Protein AF-A0A2U2MYZ8-F1 (afdb_monomer_lite)

Foldseek 3Di:
DDDDDDDDDDDDDDDDDDDDDDDDDDDDDPDPPPPPPLLQEAEDQDDDDPQWDWQDKDKFKDFFDPVDPVRLQVRLVVRVVVRSVVLSVSPFNYKHKAADDGSSPRWDADPRMIMTMIIGIHRHPPVPDDDDPDDDDDDDDDDDDDDDPPPVLVVVLVVQLVVLVVCVVVVVDDPVRSVVSNVVSVVVSD

pLDDT: mean 74.45, std 21.48, range [36.47, 98.06]

Organism: NCBI:txid2182432

Structure (mmCIF, N/CA/C/O backbone):
data_AF-A0A2U2MYZ8-F1
#
_entry.id   AF-A0A2U2MYZ8-F1
#
loop_
_atom_site.group_PDB
_atom_site.id
_atom_site.type_symbol
_atom_site.label_atom_id
_atom_site.label_alt_id
_atom_site.label_comp_id
_atom_site.label_asym_id
_atom_site.label_entity_id
_atom_site.label_seq_id
_atom_site.pdbx_PDB_ins_code
_atom_site.Cartn_x
_atom_site.Cartn_y
_atom_site.Cartn_z
_atom_site.occupancy
_atom_site.B_iso_or_equiv
_atom_site.auth_seq_id
_atom_site.auth_comp_id
_atom_site.auth_asym_id
_atom_site.auth_atom_id
_atom_site.pdbx_PDB_model_num
ATOM 1 N N . MET A 1 1 ? -15.939 -21.565 53.373 1.00 46.50 1 MET A N 1
ATOM 2 C CA . MET A 1 1 ? -14.703 -22.366 53.492 1.00 46.50 1 MET A CA 1
ATOM 3 C C . MET A 1 1 ? -13.571 -21.539 52.914 1.00 46.50 1 MET A C 1
ATOM 5 O O . MET A 1 1 ? -13.586 -21.258 51.726 1.00 46.50 1 MET A O 1
ATOM 9 N N . SER A 1 2 ? -12.686 -21.051 53.781 1.00 48.31 2 SER A N 1
ATOM 10 C CA . SER A 1 2 ? -11.546 -20.199 53.430 1.00 48.31 2 SER A CA 1
ATOM 11 C C . SER A 1 2 ? -10.288 -21.046 53.328 1.00 48.31 2 SER A C 1
ATOM 13 O O . SER A 1 2 ? -10.024 -21.819 54.245 1.00 48.31 2 SER A O 1
ATOM 15 N N . VAL A 1 3 ? -9.471 -20.825 52.298 1.00 51.72 3 VAL A N 1
ATOM 16 C CA . VAL A 1 3 ? -8.043 -21.162 52.343 1.00 51.72 3 VAL A CA 1
ATOM 17 C C . VAL A 1 3 ? -7.265 -19.964 51.804 1.00 51.72 3 VAL A C 1
ATOM 19 O O . VAL A 1 3 ? -7.347 -19.615 50.632 1.00 51.72 3 VAL A O 1
ATOM 22 N N . ARG A 1 4 ? -6.564 -19.295 52.720 1.00 55.25 4 ARG A N 1
ATOM 23 C CA . ARG A 1 4 ? -5.488 -18.336 52.458 1.00 55.25 4 ARG A CA 1
ATOM 24 C C . ARG A 1 4 ? -4.185 -19.129 52.366 1.00 55.25 4 ARG A C 1
ATOM 26 O O . ARG A 1 4 ? -3.976 -19.994 53.211 1.00 55.25 4 ARG A O 1
ATOM 33 N N . SER A 1 5 ? -3.284 -18.766 51.456 1.00 58.44 5 SER A N 1
ATOM 34 C CA . SER A 1 5 ? -1.859 -19.068 51.621 1.00 58.44 5 SER A CA 1
ATOM 35 C C . SER A 1 5 ? -1.009 -17.871 51.194 1.00 58.44 5 SER A C 1
ATOM 37 O O . SER A 1 5 ? -1.090 -17.406 50.061 1.00 58.44 5 SER A O 1
ATOM 39 N N . LEU A 1 6 ? -0.250 -17.361 52.165 1.00 58.34 6 LEU A N 1
ATOM 40 C CA . LEU A 1 6 ? 0.907 -16.463 52.045 1.00 58.34 6 LEU A CA 1
ATOM 41 C C . LEU A 1 6 ? 2.145 -17.333 51.662 1.00 58.34 6 LEU A C 1
ATOM 43 O O . LEU A 1 6 ? 1.992 -18.550 51.617 1.00 58.34 6 LEU A O 1
ATOM 47 N N . PHE A 1 7 ? 3.391 -16.915 51.401 1.00 47.34 7 PHE A N 1
ATOM 48 C CA . PHE A 1 7 ? 4.235 -15.741 51.686 1.00 47.34 7 PHE A CA 1
ATOM 49 C C . PHE A 1 7 ? 5.554 -15.917 50.869 1.00 47.34 7 PHE A C 1
ATOM 51 O O . PHE A 1 7 ? 5.916 -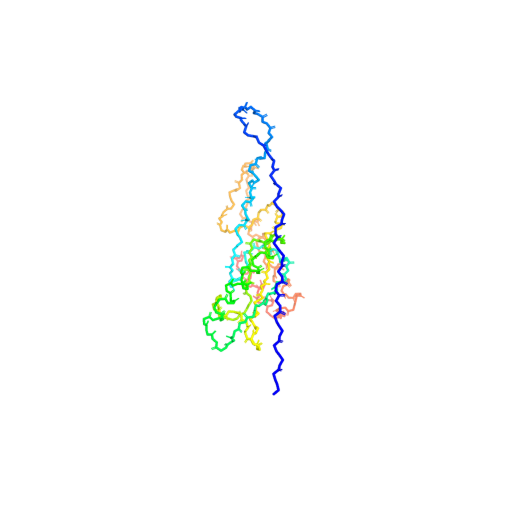17.060 50.616 1.00 47.34 7 PHE A O 1
ATOM 58 N N . ALA A 1 8 ? 6.277 -14.811 50.596 1.00 47.47 8 ALA A N 1
ATOM 59 C CA . ALA A 1 8 ? 7.755 -14.640 50.478 1.00 47.47 8 ALA A CA 1
ATOM 60 C C . ALA A 1 8 ? 8.569 -15.511 49.477 1.00 47.47 8 ALA A C 1
ATOM 62 O O . ALA A 1 8 ? 8.383 -16.710 49.386 1.00 47.47 8 ALA A O 1
ATOM 63 N N . GLY A 1 9 ? 9.555 -15.035 48.709 1.00 47.69 9 GLY A N 1
ATOM 64 C CA . GLY A 1 9 ? 10.411 -13.849 48.779 1.00 47.69 9 GLY A CA 1
ATOM 65 C C . GLY A 1 9 ? 11.882 -14.293 48.679 1.00 47.69 9 GLY A C 1
ATOM 66 O O . GLY A 1 9 ? 12.327 -15.047 49.535 1.00 47.69 9 GLY A O 1
ATOM 67 N N . THR A 1 10 ? 12.645 -13.814 47.689 1.00 53.94 10 THR A N 1
ATOM 68 C CA . THR A 1 10 ? 14.122 -13.839 47.722 1.00 53.94 10 THR A CA 1
ATOM 69 C C . THR A 1 10 ? 14.695 -12.687 46.906 1.00 53.94 10 THR A C 1
ATOM 71 O O . THR A 1 10 ? 14.447 -12.544 45.712 1.00 53.94 10 THR A O 1
ATOM 74 N N . ALA A 1 11 ? 15.451 -11.849 47.607 1.00 50.56 11 ALA A N 1
ATOM 75 C CA . ALA A 1 11 ? 16.180 -10.704 47.105 1.00 50.56 11 ALA A CA 1
ATOM 76 C C . ALA A 1 11 ? 17.664 -11.048 46.886 1.00 50.56 11 ALA A C 1
ATOM 78 O O . ALA A 1 11 ? 18.213 -11.897 47.582 1.00 50.56 11 ALA A O 1
ATOM 79 N N . ALA A 1 12 ? 18.277 -10.260 45.998 1.00 50.28 12 ALA A N 1
ATOM 80 C CA . ALA A 1 12 ? 19.681 -9.846 45.945 1.00 50.28 12 ALA A CA 1
ATOM 81 C C . ALA A 1 12 ? 20.784 -10.872 45.613 1.00 50.28 12 ALA A C 1
ATOM 83 O O . ALA A 1 12 ? 21.089 -11.793 46.363 1.00 50.28 12 ALA A O 1
ATOM 84 N N . THR A 1 13 ? 21.553 -10.546 44.571 1.00 59.78 13 THR A N 1
ATOM 85 C CA . THR A 1 13 ? 23.019 -10.637 44.635 1.00 59.78 13 THR A CA 1
ATOM 86 C C . THR A 1 13 ? 23.637 -9.462 43.877 1.00 59.78 13 THR A C 1
ATOM 88 O O . THR A 1 13 ? 23.542 -9.347 42.660 1.00 59.78 13 THR A O 1
ATOM 91 N N . LEU A 1 14 ? 24.215 -8.552 44.661 1.00 53.50 14 LEU A N 1
ATOM 92 C CA . LEU A 1 14 ? 25.124 -7.486 44.256 1.00 53.50 14 LEU A CA 1
ATOM 93 C C . LEU A 1 14 ? 26.459 -8.106 43.825 1.00 53.50 14 LEU A C 1
ATOM 95 O O . LEU A 1 14 ? 27.035 -8.878 44.589 1.00 53.50 14 LEU A O 1
ATOM 99 N N . LEU A 1 15 ? 26.995 -7.697 42.676 1.00 57.91 15 LEU A N 1
ATOM 100 C CA . LEU A 1 15 ? 28.427 -7.799 42.399 1.00 57.91 15 LEU A CA 1
ATOM 101 C C . LEU A 1 15 ? 28.989 -6.392 42.194 1.00 57.91 15 LEU A C 1
ATOM 103 O O . LEU A 1 15 ? 28.779 -5.754 41.167 1.00 57.91 15 LEU A O 1
ATOM 107 N N . LEU A 1 16 ? 29.667 -5.920 43.242 1.00 52.62 16 LEU A N 1
ATOM 108 C CA . LEU A 1 16 ? 30.574 -4.779 43.236 1.00 52.62 16 LEU A CA 1
ATOM 109 C C . LEU A 1 16 ? 31.960 -5.221 42.745 1.00 52.62 16 LEU A C 1
ATOM 111 O O . LEU A 1 16 ? 32.516 -6.194 43.250 1.00 52.62 16 LEU A O 1
ATOM 115 N N . GLY A 1 17 ? 32.553 -4.403 41.882 1.00 48.22 17 GLY A N 1
ATOM 116 C CA . GLY A 1 17 ? 33.992 -4.315 41.623 1.00 48.22 17 GLY A CA 1
ATOM 117 C C . GLY A 1 17 ? 34.212 -3.501 40.346 1.00 48.22 17 GLY A C 1
ATOM 118 O O . GLY A 1 17 ? 33.620 -3.823 39.330 1.00 48.22 17 GLY A O 1
ATOM 119 N N . GLY A 1 18 ? 34.980 -2.417 40.286 1.00 40.94 18 GLY A N 1
ATOM 120 C CA . GLY A 1 18 ? 35.815 -1.712 41.251 1.00 40.94 18 GLY A CA 1
ATOM 121 C C . GLY A 1 18 ? 36.660 -0.671 40.488 1.00 40.94 18 GLY A C 1
ATOM 122 O O . GLY A 1 18 ? 36.979 -0.882 39.326 1.00 40.94 18 GLY A O 1
ATOM 123 N N . CYS A 1 19 ? 37.017 0.415 41.179 1.00 52.72 19 CYS A N 1
ATOM 124 C CA . CYS A 1 19 ? 38.084 1.397 40.909 1.00 52.72 19 CYS A CA 1
ATOM 125 C C . CYS A 1 19 ? 38.039 2.349 39.688 1.00 52.72 19 CYS A C 1
ATOM 127 O O . CYS A 1 19 ? 38.280 1.999 38.540 1.00 52.72 19 CYS A O 1
ATOM 129 N N . SER A 1 20 ? 37.883 3.624 40.052 1.00 52.88 20 SER A N 1
ATOM 130 C CA . SER A 1 20 ? 38.262 4.872 39.385 1.00 52.88 20 SER A CA 1
ATOM 131 C C . SER A 1 20 ? 39.721 4.929 38.898 1.00 52.88 20 SER A C 1
ATOM 133 O O . SER A 1 20 ? 40.602 4.488 39.629 1.00 52.88 20 SER A O 1
ATOM 135 N N . LEU A 1 21 ? 39.993 5.617 37.776 1.00 48.34 21 LEU A N 1
ATOM 136 C CA . LEU A 1 21 ? 40.799 6.860 37.687 1.00 48.34 21 LEU A CA 1
ATOM 137 C C . LEU A 1 21 ? 41.176 7.221 36.234 1.00 48.34 21 LEU A C 1
ATOM 139 O O . LEU A 1 21 ? 41.429 6.366 35.396 1.00 48.34 21 LEU A O 1
ATOM 143 N N . LEU A 1 22 ? 41.194 8.535 35.999 1.00 53.31 22 LEU A N 1
ATOM 144 C CA . LEU A 1 22 ? 41.548 9.304 34.803 1.00 53.31 22 LEU A CA 1
ATOM 145 C C . LEU A 1 22 ? 42.706 8.751 33.947 1.00 53.31 22 LEU A C 1
ATOM 147 O O . LEU A 1 22 ? 43.784 8.470 34.462 1.00 53.31 22 LEU A O 1
ATOM 151 N N . GLY A 1 23 ? 42.544 8.816 32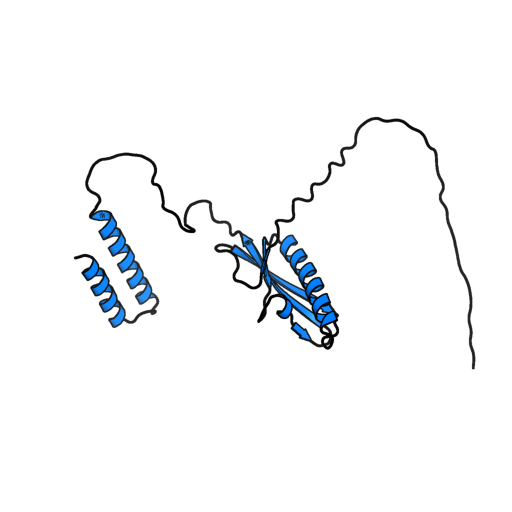.622 1.00 36.47 23 GLY A N 1
ATOM 152 C CA . GLY A 1 23 ? 43.654 8.747 31.670 1.00 36.47 23 GLY A CA 1
ATOM 153 C C . GLY A 1 23 ? 43.158 8.686 30.230 1.00 36.47 23 GLY A C 1
ATOM 154 O O . GLY A 1 23 ? 42.647 7.660 29.803 1.00 36.47 23 GLY A O 1
ATOM 155 N N . GLY A 1 24 ? 43.261 9.798 29.500 1.00 45.03 24 GLY A N 1
ATOM 156 C CA . GLY A 1 24 ? 42.921 9.851 28.082 1.00 45.03 24 GLY A CA 1
ATOM 157 C C . GLY A 1 24 ? 43.881 9.038 27.214 1.00 45.03 24 GLY A C 1
ATOM 158 O O . GLY A 1 24 ? 45.036 8.831 27.577 1.00 45.03 24 GLY A O 1
ATOM 159 N N . GLY A 1 25 ? 43.402 8.651 26.033 1.00 41.47 25 GLY A N 1
ATOM 160 C CA . GLY A 1 25 ? 44.260 8.154 24.963 1.00 41.47 25 GLY A CA 1
ATOM 161 C C . GLY A 1 25 ? 43.653 7.012 24.163 1.00 41.47 25 GLY A C 1
ATOM 162 O O . GLY A 1 25 ? 43.870 5.857 24.487 1.00 41.47 25 GLY A O 1
ATOM 163 N N . SER A 1 26 ? 42.983 7.402 23.079 1.00 46.44 26 SER A N 1
ATOM 164 C CA . SER A 1 26 ? 43.067 6.782 21.753 1.00 46.44 26 SER A CA 1
ATOM 165 C C . SER A 1 26 ? 42.670 5.315 21.579 1.00 46.44 26 SER A C 1
ATOM 167 O O . SER A 1 26 ? 43.470 4.411 21.785 1.00 46.44 26 SER A O 1
ATOM 169 N N . GLY A 1 27 ? 41.515 5.148 20.932 1.00 49.00 27 GLY A N 1
ATOM 170 C CA . GLY A 1 27 ? 41.403 4.212 19.819 1.00 49.00 27 GLY A CA 1
ATOM 171 C C . GLY A 1 27 ? 40.593 2.964 20.108 1.00 49.00 27 GLY A C 1
ATOM 172 O O . GLY A 1 27 ? 41.172 1.926 20.360 1.00 49.00 27 GLY A O 1
ATOM 173 N N . ASP A 1 28 ? 39.278 3.065 19.937 1.00 44.81 28 ASP A N 1
ATOM 174 C CA . ASP A 1 28 ? 38.555 2.118 19.093 1.00 44.81 28 ASP A CA 1
ATOM 175 C C . ASP A 1 28 ? 37.405 2.880 18.434 1.00 44.81 28 ASP A C 1
ATOM 177 O O . ASP A 1 28 ? 36.565 3.509 19.080 1.00 44.81 28 ASP A O 1
ATOM 181 N N . ALA A 1 29 ? 37.490 2.944 17.111 1.00 48.75 29 ALA A N 1
ATOM 182 C CA . ALA A 1 29 ? 36.591 3.665 16.241 1.00 48.75 29 ALA A CA 1
ATOM 183 C C . ALA A 1 29 ? 35.268 2.902 16.123 1.00 48.75 29 ALA A C 1
ATOM 185 O O . ALA A 1 29 ? 35.055 2.183 15.152 1.00 48.75 29 ALA A O 1
ATOM 186 N N . ASP A 1 30 ? 34.359 3.093 17.076 1.00 43.50 30 ASP A N 1
ATOM 187 C CA . ASP A 1 30 ? 32.934 2.881 16.814 1.00 43.50 30 ASP A CA 1
ATOM 188 C C . ASP A 1 30 ? 32.444 4.139 16.090 1.00 43.50 30 ASP A C 1
ATOM 190 O O . ASP A 1 30 ? 31.944 5.103 16.676 1.00 43.50 30 ASP A O 1
ATOM 194 N N . GLY A 1 31 ? 32.770 4.200 14.795 1.00 39.72 31 GLY A N 1
ATOM 195 C CA . GLY A 1 31 ? 32.233 5.228 13.920 1.00 39.72 31 GLY A CA 1
ATOM 196 C C . GLY A 1 31 ? 30.711 5.214 14.049 1.00 39.72 31 GLY A C 1
ATOM 197 O O . GLY A 1 31 ? 30.139 4.128 14.171 1.00 39.72 31 GLY A O 1
ATOM 198 N N . PRO A 1 32 ? 30.038 6.379 14.037 1.00 48.12 32 PRO A N 1
ATOM 199 C CA . PRO A 1 32 ? 28.594 6.389 13.917 1.00 48.12 32 PRO A CA 1
ATOM 200 C C . PRO A 1 32 ? 28.280 5.553 12.685 1.00 48.12 32 PRO A C 1
ATOM 202 O O . PRO A 1 32 ? 28.681 5.909 11.575 1.00 48.12 32 PRO A O 1
ATOM 205 N N . VAL A 1 33 ? 27.639 4.402 12.883 1.00 50.78 33 VAL A N 1
ATOM 206 C CA . VAL A 1 33 ? 26.973 3.713 11.789 1.00 50.78 33 VAL A CA 1
ATOM 207 C C . VAL A 1 33 ? 25.931 4.731 11.364 1.00 50.78 33 VAL A C 1
ATOM 209 O O . VAL A 1 33 ? 24.897 4.877 12.017 1.00 50.78 33 VAL A O 1
ATOM 212 N N . GLU A 1 34 ? 26.278 5.558 10.375 1.00 39.75 34 GLU A N 1
ATOM 213 C CA . GLU A 1 34 ? 25.325 6.371 9.653 1.00 39.75 34 GLU A CA 1
ATOM 214 C C . GLU A 1 34 ? 24.280 5.364 9.215 1.00 39.75 34 GLU A C 1
ATOM 216 O O . GLU A 1 34 ? 24.522 4.541 8.329 1.00 39.75 34 GLU A O 1
ATOM 221 N N . ALA A 1 35 ? 23.156 5.355 9.933 1.00 45.97 35 ALA A N 1
ATOM 222 C CA . ALA A 1 35 ? 21.952 4.720 9.469 1.00 45.97 35 ALA A CA 1
ATOM 223 C C . ALA A 1 35 ? 21.764 5.311 8.082 1.00 45.97 35 ALA A C 1
ATOM 225 O O . ALA A 1 35 ? 21.457 6.498 7.956 1.00 45.97 35 ALA A O 1
ATOM 226 N N . THR A 1 36 ? 22.087 4.515 7.060 1.00 41.38 36 THR A N 1
ATOM 227 C CA . THR A 1 36 ? 21.905 4.898 5.670 1.00 41.38 36 THR A CA 1
ATOM 228 C C . THR A 1 36 ? 20.496 5.452 5.627 1.00 41.38 36 THR A C 1
ATOM 230 O O . THR A 1 36 ? 19.603 4.743 6.110 1.00 41.38 36 THR A O 1
ATOM 233 N N . PRO A 1 37 ? 20.291 6.720 5.226 1.00 43.41 37 PRO A N 1
ATOM 234 C CA . PRO A 1 37 ? 18.978 7.329 5.314 1.00 43.41 37 PRO A CA 1
ATOM 235 C C . PRO A 1 37 ? 18.031 6.358 4.632 1.00 43.41 37 PRO A C 1
ATOM 237 O O . PRO A 1 37 ? 18.224 6.061 3.451 1.00 43.41 37 PRO A O 1
ATOM 240 N N . LEU A 1 38 ? 17.115 5.768 5.419 1.00 53.16 38 LEU A N 1
ATOM 241 C CA . LEU A 1 38 ? 16.074 4.883 4.916 1.00 53.16 38 LEU A CA 1
ATOM 242 C C . LEU A 1 38 ? 15.519 5.629 3.723 1.00 53.16 38 LEU A C 1
ATOM 244 O O . LEU A 1 38 ? 14.974 6.717 3.917 1.00 53.16 38 LEU A O 1
ATOM 248 N N . THR A 1 39 ? 15.773 5.112 2.516 1.00 58.50 39 THR A N 1
ATOM 249 C CA . THR A 1 39 ? 15.304 5.735 1.284 1.00 58.50 39 THR A CA 1
ATOM 250 C C . THR A 1 39 ? 13.857 6.087 1.540 1.00 58.50 39 THR A C 1
ATOM 252 O O . THR A 1 39 ? 13.097 5.203 1.942 1.00 58.50 39 THR A O 1
ATOM 255 N N . GLU A 1 40 ? 13.540 7.384 1.507 1.00 81.00 40 GLU A N 1
ATOM 256 C CA . GLU A 1 40 ? 12.314 7.885 2.112 1.00 81.00 40 GLU A CA 1
ATOM 257 C C . GLU A 1 40 ? 11.133 7.187 1.438 1.00 81.00 40 GLU A C 1
ATOM 259 O O . GLU A 1 40 ? 10.791 7.486 0.299 1.00 81.00 40 GLU A O 1
ATOM 264 N N . LEU A 1 41 ? 10.579 6.170 2.111 1.00 91.69 41 LEU A N 1
ATOM 265 C CA . LEU A 1 41 ? 9.491 5.384 1.551 1.00 91.69 41 LEU A CA 1
ATOM 266 C C . LEU A 1 41 ? 8.274 6.295 1.441 1.00 91.69 41 LEU A C 1
ATOM 268 O O . LEU A 1 41 ? 7.672 6.651 2.459 1.00 91.69 41 LEU A O 1
ATOM 272 N N . GLU A 1 42 ? 7.896 6.621 0.213 1.00 94.50 42 GLU A N 1
ATOM 273 C CA . GLU A 1 42 ? 6.670 7.345 -0.064 1.00 94.50 42 GLU A CA 1
ATOM 274 C C . GLU A 1 42 ? 5.476 6.401 0.121 1.00 94.50 42 GLU A C 1
ATOM 276 O O . GLU A 1 42 ? 5.453 5.280 -0.394 1.00 94.50 42 GLU A O 1
ATOM 281 N N . VAL A 1 43 ? 4.464 6.846 0.864 1.00 95.50 43 VAL A N 1
ATOM 282 C CA . VAL A 1 43 ? 3.235 6.083 1.099 1.00 95.50 43 VAL A CA 1
ATOM 283 C C . VAL A 1 43 ? 2.084 6.786 0.405 1.00 95.50 43 VAL A C 1
ATOM 285 O O . VAL A 1 43 ? 1.807 7.954 0.669 1.00 95.50 43 VAL A O 1
ATOM 288 N N . GLY A 1 44 ? 1.369 6.056 -0.444 1.00 93.75 44 GLY A N 1
ATOM 289 C CA . GLY A 1 44 ? 0.292 6.627 -1.230 1.00 93.75 44 GLY A CA 1
ATOM 290 C C . GLY A 1 44 ? -0.884 5.691 -1.454 1.00 93.75 44 GLY A C 1
ATOM 291 O O . GLY A 1 44 ? -0.836 4.474 -1.287 1.00 93.75 44 GLY A O 1
ATOM 292 N N . ALA A 1 45 ? -1.981 6.306 -1.874 1.00 93.75 45 ALA A N 1
ATOM 293 C CA . ALA A 1 45 ? -3.191 5.637 -2.332 1.00 93.75 45 ALA A CA 1
ATOM 294 C C . ALA A 1 45 ? -3.248 5.522 -3.876 1.00 93.75 45 ALA A C 1
ATOM 296 O O . ALA A 1 45 ? -4.089 4.794 -4.423 1.00 93.75 45 ALA A O 1
ATOM 297 N N . GLY A 1 46 ? -2.381 6.267 -4.568 1.00 91.81 46 GLY A N 1
ATOM 298 C CA . GLY A 1 46 ? -2.361 6.438 -6.018 1.00 91.81 46 GLY A CA 1
ATOM 299 C C . GLY A 1 46 ? -1.627 5.334 -6.776 1.00 91.81 46 GLY A C 1
ATOM 300 O O . GLY A 1 46 ? -1.230 4.314 -6.215 1.00 91.81 46 GLY A O 1
ATOM 301 N N . ALA A 1 47 ? -1.495 5.529 -8.088 1.00 91.50 47 ALA A N 1
ATOM 302 C CA . ALA A 1 47 ? -0.614 4.707 -8.908 1.00 91.50 47 ALA A CA 1
ATOM 303 C C . ALA A 1 47 ? 0.855 4.962 -8.515 1.00 91.50 47 ALA A C 1
ATOM 305 O O . ALA A 1 47 ? 1.182 6.095 -8.157 1.00 91.50 47 ALA A O 1
ATOM 306 N N . PRO A 1 48 ? 1.727 3.939 -8.580 1.00 92.31 48 PRO A N 1
ATOM 307 C CA . PRO A 1 48 ? 3.152 4.127 -8.334 1.00 92.31 48 PRO A CA 1
ATOM 308 C C . PRO A 1 48 ? 3.788 5.027 -9.409 1.00 92.31 48 PRO A C 1
ATOM 310 O O . PRO A 1 48 ? 3.197 5.218 -10.483 1.00 92.31 48 PRO A O 1
ATOM 313 N N . PRO A 1 49 ? 5.005 5.540 -9.160 1.00 91.25 49 PRO A N 1
ATOM 314 C CA . PRO A 1 49 ? 5.791 6.222 -10.179 1.00 91.25 49 PRO A CA 1
ATOM 315 C C . PRO A 1 49 ? 5.929 5.394 -11.468 1.00 91.25 49 PRO A C 1
ATOM 317 O O . PRO A 1 49 ? 5.907 4.158 -11.471 1.00 91.25 49 PRO A O 1
ATOM 320 N N . ARG A 1 50 ? 6.056 6.081 -12.609 1.00 89.75 50 ARG A N 1
ATOM 321 C CA . ARG A 1 50 ? 6.230 5.408 -13.904 1.00 89.75 50 ARG A CA 1
ATOM 322 C C . ARG A 1 50 ? 7.545 4.631 -13.920 1.00 89.75 50 ARG A C 1
ATOM 324 O O . ARG A 1 50 ? 8.577 5.156 -13.521 1.00 89.75 50 ARG A O 1
ATOM 331 N N . GLY A 1 51 ? 7.506 3.408 -14.445 1.00 88.94 51 GLY A N 1
ATOM 332 C CA . GLY A 1 51 ? 8.688 2.546 -14.526 1.00 88.94 51 GLY A CA 1
ATOM 333 C C . GLY A 1 51 ? 9.073 1.882 -13.203 1.00 88.94 5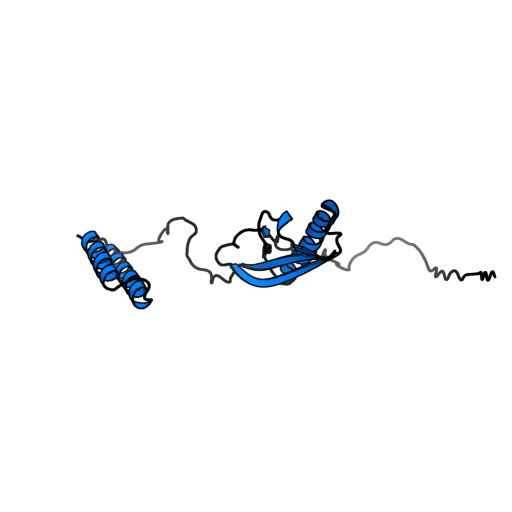1 GLY A C 1
ATOM 334 O O . GLY A 1 51 ? 10.152 1.308 -13.120 1.00 88.94 51 GLY A O 1
ATOM 335 N N . SER A 1 52 ? 8.225 1.943 -12.175 1.00 92.88 52 SER A N 1
ATOM 336 C CA . SER A 1 52 ? 8.433 1.178 -10.949 1.00 92.88 52 SER A CA 1
ATOM 337 C C . SER A 1 52 ? 8.178 -0.319 -11.146 1.00 92.88 52 SER A C 1
ATOM 339 O O . SER A 1 52 ? 7.238 -0.722 -11.831 1.00 92.88 52 SER A O 1
ATOM 341 N N . GLU A 1 53 ? 8.986 -1.142 -10.484 1.00 94.62 53 GLU A N 1
ATOM 342 C CA . GLU A 1 53 ? 8.826 -2.593 -10.416 1.00 94.62 53 GLU A CA 1
ATOM 343 C C . GLU A 1 53 ? 8.126 -2.969 -9.107 1.00 94.62 53 GLU A C 1
ATOM 345 O O . GLU A 1 53 ? 8.499 -2.488 -8.034 1.00 94.62 53 GLU A O 1
ATOM 350 N N . GLN A 1 54 ? 7.103 -3.823 -9.182 1.00 96.12 54 GLN A N 1
ATOM 351 C CA . GLN A 1 54 ? 6.411 -4.319 -7.995 1.00 96.12 54 GLN A CA 1
ATOM 352 C C . GLN A 1 54 ? 7.258 -5.394 -7.305 1.00 96.12 54 GLN A C 1
ATOM 354 O O . GLN A 1 54 ? 7.554 -6.424 -7.902 1.00 96.12 54 GLN A O 1
ATOM 359 N N . LEU A 1 55 ? 7.571 -5.182 -6.028 1.00 95.75 55 LEU A N 1
ATOM 360 C CA . LEU A 1 55 ? 8.320 -6.133 -5.204 1.00 95.75 55 LEU A CA 1
ATOM 361 C C . LEU A 1 55 ? 7.422 -7.238 -4.650 1.00 95.75 55 LEU A C 1
ATOM 363 O O . LEU A 1 55 ? 7.752 -8.419 -4.697 1.00 95.75 55 LEU A O 1
ATOM 367 N N . GLY A 1 56 ? 6.260 -6.852 -4.125 1.00 95.06 56 GLY A N 1
ATOM 368 C CA . GLY A 1 56 ? 5.410 -7.787 -3.406 1.00 95.06 56 GLY A CA 1
ATOM 369 C C . GLY A 1 56 ? 4.179 -7.148 -2.787 1.00 95.06 56 GLY A C 1
ATOM 370 O O . GLY A 1 56 ? 3.959 -5.934 -2.857 1.00 95.06 56 GLY A O 1
ATOM 371 N N . ARG A 1 57 ? 3.351 -8.007 -2.188 1.00 97.94 57 ARG A N 1
ATOM 372 C CA . ARG A 1 57 ? 2.168 -7.620 -1.419 1.00 97.94 57 ARG A CA 1
ATOM 373 C C . ARG A 1 57 ? 2.437 -7.813 0.067 1.00 97.94 57 ARG A C 1
ATOM 375 O O . ARG A 1 57 ? 2.773 -8.909 0.500 1.00 97.94 57 ARG A O 1
ATOM 382 N N . TYR A 1 58 ? 2.155 -6.777 0.844 1.00 97.56 58 TYR A N 1
ATOM 383 C CA . TYR A 1 58 ? 2.320 -6.750 2.291 1.00 97.56 58 TYR A CA 1
ATOM 384 C C . TYR A 1 58 ? 0.954 -6.680 2.949 1.00 97.56 58 TYR A C 1
ATOM 386 O O . TYR A 1 58 ? 0.100 -5.906 2.524 1.00 97.56 58 TYR A O 1
ATOM 394 N N . THR A 1 59 ? 0.733 -7.486 3.983 1.00 97.50 59 THR A N 1
ATOM 395 C CA . THR A 1 59 ? -0.465 -7.397 4.824 1.00 97.50 59 THR A CA 1
ATOM 396 C C . THR A 1 59 ? -0.049 -7.379 6.283 1.00 97.50 59 THR A C 1
ATOM 398 O O . THR A 1 59 ? 0.817 -8.155 6.701 1.00 97.50 59 THR A O 1
ATOM 401 N N . ARG A 1 60 ? -0.643 -6.472 7.056 1.00 97.62 60 ARG A N 1
ATOM 402 C CA . ARG A 1 60 ? -0.429 -6.351 8.496 1.00 97.62 60 ARG A CA 1
ATOM 403 C C . ARG A 1 60 ? -1.767 -6.304 9.209 1.00 97.62 60 ARG A C 1
ATOM 405 O O . ARG A 1 60 ? -2.726 -5.721 8.706 1.00 97.62 60 ARG A O 1
ATOM 412 N N . THR A 1 61 ? -1.802 -6.949 10.365 1.00 97.25 61 THR A N 1
ATOM 413 C CA . THR A 1 61 ? -2.969 -7.015 11.235 1.00 97.25 61 THR A CA 1
ATOM 414 C C . THR A 1 61 ? -2.624 -6.465 12.610 1.00 97.25 61 THR A C 1
ATOM 416 O O . THR A 1 61 ? -1.515 -6.679 13.114 1.00 97.25 61 THR A O 1
ATOM 419 N N . VAL A 1 62 ? -3.575 -5.755 13.202 1.00 97.75 62 VAL A N 1
ATOM 420 C CA . VAL A 1 62 ? -3.496 -5.161 14.539 1.00 97.75 62 VAL A CA 1
ATOM 421 C C . VAL A 1 62 ? -4.843 -5.390 15.221 1.00 97.75 62 VAL A C 1
ATOM 423 O O . VAL A 1 62 ? -5.881 -5.314 14.567 1.00 97.75 62 VAL A O 1
ATOM 426 N N . ASN A 1 63 ? -4.839 -5.705 16.514 1.00 97.38 63 ASN A N 1
ATOM 427 C CA . ASN A 1 63 ? -6.081 -5.837 17.277 1.00 97.38 63 ASN A CA 1
ATOM 428 C C . ASN A 1 63 ? -6.675 -4.447 17.515 1.00 97.38 63 ASN A C 1
ATOM 430 O O . ASN A 1 63 ? -5.958 -3.539 17.930 1.00 97.38 63 ASN A O 1
ATOM 434 N N . ALA A 1 64 ? -7.970 -4.282 17.274 1.00 97.12 64 ALA A N 1
ATOM 435 C CA . ALA A 1 64 ? -8.652 -3.004 17.435 1.00 97.12 64 ALA A CA 1
ATOM 436 C C . ALA A 1 64 ? -10.141 -3.238 17.632 1.00 97.12 64 ALA A C 1
ATOM 438 O O . ALA A 1 64 ? -10.726 -3.989 16.859 1.00 97.12 64 ALA A O 1
ATOM 439 N N . ARG A 1 65 ? -10.802 -2.548 18.568 1.00 97.06 65 ARG A N 1
ATOM 440 C CA . ARG A 1 65 ? -12.266 -2.635 18.626 1.00 97.06 65 ARG A CA 1
ATOM 441 C C . ARG A 1 65 ? -12.880 -1.925 17.431 1.00 97.06 65 ARG A C 1
ATOM 443 O O . ARG A 1 65 ? -12.871 -0.695 17.358 1.00 97.06 65 ARG A O 1
ATOM 450 N N . CYS A 1 66 ? -13.467 -2.687 16.510 1.00 94.69 66 CYS A N 1
ATOM 451 C CA . CYS A 1 66 ? -13.970 -2.146 15.242 1.00 94.69 66 CYS A CA 1
ATOM 452 C C . CYS A 1 66 ? -15.171 -1.201 15.411 1.00 94.69 66 CYS A C 1
ATOM 454 O O . CYS A 1 66 ? -15.465 -0.397 14.527 1.00 94.69 66 CYS A O 1
ATOM 456 N N . THR A 1 67 ? -15.837 -1.248 16.563 1.00 95.69 67 THR A N 1
ATOM 457 C CA . THR A 1 67 ? -16.911 -0.319 16.937 1.00 95.69 67 THR A CA 1
ATOM 458 C C . THR A 1 67 ? -16.394 1.056 17.380 1.00 95.69 67 THR A C 1
ATOM 460 O O . THR A 1 67 ? -17.159 2.018 17.395 1.00 95.69 67 THR A O 1
ATOM 463 N N . SER A 1 68 ? -15.104 1.182 17.713 1.00 96.50 68 SER A N 1
ATOM 464 C CA . SER A 1 68 ? -14.473 2.422 18.173 1.00 96.50 68 SER A CA 1
ATOM 465 C C . SER A 1 68 ? -13.671 3.083 17.052 1.00 96.50 68 SER A C 1
ATOM 467 O O . SER A 1 68 ? -12.650 2.564 16.604 1.00 96.50 68 SER A O 1
ATOM 469 N N . GLN A 1 69 ? -14.088 4.278 16.617 1.00 94.25 69 GLN A N 1
ATOM 470 C CA . GLN A 1 69 ? -13.366 5.025 15.578 1.00 94.25 69 GLN A CA 1
ATOM 471 C C . GLN A 1 69 ? -11.934 5.386 16.006 1.00 94.25 69 GLN A C 1
ATOM 473 O O . GLN A 1 69 ? -11.022 5.347 15.186 1.00 94.25 69 GLN A O 1
ATOM 478 N N . ASN A 1 70 ? -11.725 5.711 17.285 1.00 96.31 70 ASN A N 1
ATOM 479 C CA . ASN A 1 70 ? -10.401 6.062 17.800 1.00 96.31 70 ASN A CA 1
ATOM 480 C C . ASN A 1 70 ? -9.445 4.858 17.754 1.00 96.31 70 ASN A C 1
ATOM 482 O O . ASN A 1 70 ? -8.334 4.975 17.249 1.00 96.31 70 ASN A O 1
ATOM 486 N N . GLU A 1 71 ? -9.898 3.680 18.195 1.00 96.69 71 GLU A N 1
ATOM 487 C CA . GLU A 1 71 ? -9.070 2.466 18.140 1.00 96.69 71 GLU A CA 1
ATOM 488 C C . GLU A 1 71 ? -8.782 2.040 16.701 1.00 96.69 71 GLU A C 1
ATOM 490 O O . GLU A 1 71 ? -7.671 1.619 16.399 1.00 96.69 71 GLU A O 1
ATOM 495 N N . ARG A 1 72 ? -9.740 2.221 15.784 1.00 95.38 72 ARG A N 1
ATOM 496 C CA . ARG A 1 72 ? -9.506 1.993 14.353 1.00 95.38 72 ARG A CA 1
ATOM 497 C C . ARG A 1 72 ? -8.430 2.912 13.777 1.00 95.38 72 ARG A C 1
ATOM 499 O O . ARG A 1 72 ? -7.614 2.442 12.992 1.00 95.38 72 ARG A O 1
ATOM 506 N N . ASN A 1 73 ? -8.420 4.190 14.155 1.00 95.19 73 ASN A N 1
ATOM 507 C CA . ASN A 1 73 ? -7.403 5.139 13.693 1.00 95.19 73 ASN A CA 1
ATOM 508 C C . ASN A 1 73 ? -6.012 4.773 14.236 1.00 95.19 73 ASN A C 1
ATOM 510 O O . ASN A 1 73 ? -5.055 4.727 13.471 1.00 95.19 73 ASN A O 1
ATOM 514 N N . GLN A 1 74 ? -5.913 4.426 15.523 1.00 96.38 74 GLN A N 1
ATOM 515 C CA . GLN A 1 74 ? -4.653 3.969 16.126 1.00 96.38 74 GLN A CA 1
ATOM 516 C C . GLN A 1 74 ? -4.144 2.683 15.464 1.00 96.38 74 GLN A C 1
ATOM 518 O O . GLN A 1 74 ? -2.972 2.572 15.114 1.00 96.38 74 GLN A O 1
ATOM 523 N N . ALA A 1 75 ? -5.041 1.727 15.218 1.00 96.75 75 ALA A N 1
ATOM 524 C CA . ALA A 1 75 ? -4.695 0.487 14.540 1.00 96.75 75 ALA A CA 1
ATOM 525 C C . ALA A 1 75 ? -4.295 0.702 13.076 1.00 96.75 75 ALA A C 1
ATOM 527 O O . ALA A 1 75 ? -3.449 -0.033 12.568 1.00 96.75 75 ALA A O 1
ATOM 528 N N . PHE A 1 76 ? -4.862 1.707 12.401 1.00 96.56 76 PHE A N 1
ATOM 529 C CA . PHE A 1 76 ? -4.414 2.128 11.076 1.00 96.56 76 PHE A CA 1
ATOM 530 C C . PHE A 1 76 ? -2.973 2.639 11.107 1.00 96.56 76 PHE A C 1
ATOM 532 O O . PHE A 1 76 ? -2.161 2.155 10.321 1.00 96.56 76 PHE A O 1
ATOM 539 N N . GLU A 1 77 ? -2.647 3.565 12.011 1.00 96.56 77 GLU A N 1
ATOM 540 C CA . GLU A 1 77 ? -1.294 4.119 12.155 1.00 96.56 77 GLU A CA 1
ATOM 541 C C . GLU A 1 77 ? -0.274 3.016 12.467 1.00 96.56 77 GLU A C 1
ATOM 543 O O . GLU A 1 77 ? 0.745 2.892 11.783 1.00 96.56 77 GLU A O 1
ATOM 548 N N . GLU A 1 78 ? -0.594 2.141 13.423 1.00 97.56 78 GLU A N 1
ATOM 549 C CA . GLU A 1 78 ? 0.266 1.022 13.805 1.00 97.56 78 GLU A CA 1
ATOM 550 C C . GLU A 1 78 ? 0.436 0.004 12.664 1.00 97.56 78 GLU A C 1
ATOM 552 O O . GLU A 1 78 ? 1.549 -0.443 12.364 1.00 97.56 78 GLU A O 1
ATOM 557 N N . ALA A 1 79 ? -0.657 -0.374 11.991 1.00 97.56 79 ALA A N 1
ATOM 558 C CA . ALA A 1 79 ? -0.591 -1.283 10.853 1.00 97.56 79 ALA A CA 1
ATOM 559 C C . ALA A 1 79 ? 0.215 -0.669 9.705 1.00 97.56 79 ALA A C 1
ATOM 561 O O . ALA A 1 79 ? 0.984 -1.387 9.063 1.00 97.56 79 ALA A O 1
ATOM 562 N N . LEU A 1 80 ? 0.071 0.637 9.462 1.00 96.69 80 LEU A N 1
ATOM 563 C CA . LEU A 1 80 ? 0.798 1.356 8.426 1.00 96.69 80 LEU A CA 1
ATOM 564 C C . LEU A 1 80 ? 2.297 1.401 8.718 1.00 96.69 80 LEU A C 1
ATOM 566 O O . LEU A 1 80 ? 3.086 1.111 7.822 1.00 96.69 80 LEU A O 1
ATOM 570 N N . GLU A 1 81 ? 2.700 1.690 9.954 1.00 96.88 81 GLU A N 1
ATOM 571 C CA . GLU A 1 81 ? 4.107 1.682 10.359 1.00 96.88 81 GLU A CA 1
ATOM 572 C C . GLU A 1 81 ? 4.739 0.294 10.157 1.00 96.88 81 GLU A C 1
ATOM 574 O O . GLU A 1 81 ? 5.799 0.163 9.536 1.00 96.88 81 GLU A O 1
ATOM 579 N N . ARG A 1 82 ? 4.051 -0.770 10.597 1.00 97.56 82 ARG A N 1
ATOM 580 C CA . ARG A 1 82 ? 4.495 -2.164 10.403 1.00 97.56 82 ARG A CA 1
ATOM 581 C C . ARG A 1 82 ? 4.598 -2.547 8.927 1.00 97.56 82 ARG A C 1
ATOM 583 O O . ARG A 1 82 ? 5.402 -3.409 8.566 1.00 97.56 82 ARG A O 1
ATOM 590 N N . LEU A 1 83 ? 3.747 -1.968 8.085 1.00 96.56 83 LEU A N 1
ATOM 591 C CA . LEU A 1 83 ? 3.702 -2.241 6.653 1.00 96.56 83 LEU A CA 1
ATOM 592 C C . LEU A 1 83 ? 4.794 -1.457 5.911 1.00 96.56 83 LEU A C 1
ATOM 594 O O . LEU A 1 83 ? 5.450 -2.025 5.043 1.00 96.56 83 LEU A O 1
ATOM 598 N N . ARG A 1 84 ? 5.055 -0.208 6.322 1.00 96.38 84 ARG A N 1
ATOM 599 C CA . ARG A 1 84 ? 6.183 0.623 5.875 1.00 96.38 84 ARG A CA 1
ATOM 600 C C . ARG A 1 84 ? 7.516 -0.048 6.174 1.00 96.38 84 ARG A C 1
ATOM 602 O O . ARG A 1 84 ? 8.306 -0.204 5.253 1.00 96.38 84 ARG A O 1
ATOM 609 N N . ARG A 1 85 ? 7.724 -0.504 7.414 1.00 95.94 85 ARG A N 1
ATOM 610 C CA . ARG A 1 85 ? 8.946 -1.216 7.822 1.00 95.94 85 ARG A CA 1
ATOM 611 C C . ARG A 1 85 ? 9.210 -2.435 6.935 1.00 95.94 85 ARG A C 1
ATOM 613 O O . ARG A 1 85 ? 10.281 -2.544 6.354 1.00 95.94 85 ARG A O 1
ATOM 620 N N . ALA A 1 86 ? 8.197 -3.282 6.761 1.00 96.00 86 ALA A N 1
ATOM 621 C CA . ALA A 1 86 ? 8.304 -4.484 5.939 1.00 96.00 86 ALA A CA 1
ATOM 622 C C . ALA A 1 86 ? 8.610 -4.180 4.465 1.00 96.00 86 ALA A C 1
ATOM 624 O O . ALA A 1 86 ? 9.426 -4.850 3.848 1.00 96.00 86 ALA A O 1
ATOM 625 N N . ALA A 1 87 ? 7.966 -3.158 3.897 1.00 96.38 87 ALA A N 1
ATOM 626 C CA . ALA A 1 87 ? 8.229 -2.756 2.522 1.00 96.38 87 ALA A CA 1
ATOM 627 C C . ALA A 1 87 ? 9.644 -2.171 2.363 1.00 96.38 87 ALA A C 1
ATOM 629 O O . ALA A 1 87 ? 10.321 -2.478 1.386 1.00 96.38 87 ALA A O 1
ATOM 630 N N . SER A 1 88 ? 10.112 -1.363 3.322 1.00 95.69 88 SER A N 1
ATOM 631 C CA . SER A 1 88 ? 11.469 -0.802 3.287 1.00 95.69 88 SER A CA 1
ATOM 632 C C . SER A 1 88 ? 12.561 -1.858 3.470 1.00 95.69 88 SER A C 1
ATOM 634 O O . SER A 1 88 ? 13.607 -1.742 2.842 1.00 95.69 88 SER A O 1
ATOM 636 N N . GLU A 1 89 ? 12.316 -2.900 4.274 1.00 95.19 89 GLU A N 1
ATOM 637 C CA . GLU A 1 89 ? 13.235 -4.040 4.438 1.00 95.19 89 GLU A CA 1
ATOM 638 C C . GLU A 1 89 ? 13.469 -4.779 3.109 1.00 95.19 89 GLU A C 1
ATOM 640 O O . GLU A 1 89 ? 14.583 -5.220 2.838 1.00 95.19 89 GLU A O 1
ATOM 645 N N . ASP A 1 90 ? 12.454 -4.824 2.243 1.00 94.69 90 ASP A N 1
ATOM 646 C CA . ASP A 1 90 ? 12.537 -5.420 0.904 1.00 94.69 90 ASP A CA 1
ATOM 647 C C . ASP A 1 90 ? 13.057 -4.444 -0.175 1.00 94.69 90 ASP A C 1
ATOM 649 O O . ASP A 1 90 ? 13.125 -4.788 -1.359 1.00 94.69 90 ASP A O 1
ATOM 653 N N . GLY A 1 91 ? 13.424 -3.215 0.204 1.00 94.25 91 GLY A N 1
ATOM 654 C CA . GLY A 1 91 ? 13.940 -2.191 -0.709 1.00 94.25 91 GLY A CA 1
ATOM 655 C C . GLY A 1 91 ? 12.863 -1.429 -1.487 1.00 94.25 91 GLY A C 1
ATOM 656 O O . GLY A 1 91 ? 13.146 -0.885 -2.557 1.00 94.25 91 GLY A O 1
ATOM 657 N N . ALA A 1 92 ? 11.622 -1.386 -0.991 1.00 96.00 92 ALA A N 1
ATOM 658 C CA . ALA A 1 92 ? 10.591 -0.538 -1.579 1.00 96.00 92 ALA A CA 1
ATOM 659 C C . ALA A 1 92 ? 10.911 0.947 -1.355 1.00 96.00 92 ALA A C 1
ATOM 661 O O . ALA A 1 92 ? 11.308 1.357 -0.267 1.00 96.00 92 ALA A O 1
ATOM 662 N N . THR A 1 93 ? 10.650 1.763 -2.374 1.00 94.75 93 THR A N 1
ATOM 663 C CA . THR A 1 93 ? 10.716 3.232 -2.318 1.00 94.75 93 THR A CA 1
ATOM 664 C C . THR A 1 93 ? 9.334 3.873 -2.424 1.00 94.75 93 THR A C 1
ATOM 666 O O . THR A 1 93 ? 9.163 5.028 -2.053 1.00 94.75 93 THR A O 1
ATOM 669 N N . TYR A 1 94 ? 8.332 3.115 -2.881 1.00 95.81 94 TYR A N 1
ATOM 670 C CA . TYR A 1 94 ? 6.932 3.523 -2.891 1.00 95.81 94 TYR A CA 1
ATOM 671 C C . TYR A 1 94 ? 6.042 2.398 -2.365 1.00 95.81 94 TYR A C 1
ATOM 673 O O . TYR A 1 94 ? 6.167 1.240 -2.770 1.00 95.81 94 TYR A O 1
ATOM 681 N N . LEU A 1 95 ? 5.101 2.739 -1.491 1.00 97.25 95 LEU A N 1
ATOM 682 C CA . LEU A 1 95 ? 4.119 1.824 -0.934 1.00 97.25 95 LEU A CA 1
ATOM 683 C C . LEU A 1 95 ? 2.705 2.283 -1.288 1.00 97.25 95 LEU A C 1
ATOM 685 O O . LEU A 1 95 ? 2.208 3.287 -0.777 1.00 97.25 95 LEU A O 1
ATOM 689 N N . ARG A 1 96 ? 2.016 1.489 -2.112 1.00 96.88 96 ARG A N 1
ATOM 690 C CA . ARG A 1 96 ? 0.606 1.709 -2.444 1.00 96.88 96 ARG A CA 1
ATOM 691 C C . ARG A 1 96 ? -0.296 0.974 -1.466 1.00 96.88 96 ARG A C 1
ATOM 693 O O . ARG A 1 96 ? -0.388 -0.251 -1.531 1.00 96.88 96 ARG A O 1
ATOM 700 N N . VAL A 1 97 ? -1.036 1.693 -0.634 1.00 97.56 97 VAL A N 1
ATOM 701 C CA . VAL A 1 97 ? -2.067 1.096 0.227 1.00 97.56 97 VAL A CA 1
ATOM 702 C C . VAL A 1 97 ? -3.304 0.754 -0.605 1.00 97.56 97 VAL A C 1
ATOM 704 O O . VAL A 1 97 ? -3.853 1.600 -1.319 1.00 97.56 97 VAL A O 1
ATOM 707 N N . LEU A 1 98 ? -3.748 -0.499 -0.526 1.00 95.62 98 LEU A N 1
ATOM 708 C CA . LEU A 1 98 ? -4.922 -1.006 -1.235 1.00 95.62 98 LEU A CA 1
ATOM 709 C C . LEU A 1 98 ? -6.198 -0.740 -0.435 1.00 95.62 98 LEU A C 1
ATOM 711 O O . LEU A 1 98 ? -6.188 -0.825 0.785 1.00 95.62 98 LEU A O 1
ATOM 715 N N . GLY A 1 99 ? -7.292 -0.454 -1.139 1.00 91.69 99 GLY A N 1
ATOM 716 C CA . GLY A 1 99 ? -8.606 -0.182 -0.558 1.00 91.69 99 GLY A CA 1
ATOM 717 C C . GLY A 1 99 ? -9.331 0.936 -1.305 1.00 91.69 99 GLY A C 1
ATOM 718 O O . GLY A 1 99 ? -8.806 1.507 -2.264 1.00 91.69 99 GLY A O 1
ATOM 719 N N . THR A 1 100 ? -10.545 1.245 -0.866 1.00 86.38 100 THR A N 1
ATOM 720 C CA . THR A 1 100 ? -11.369 2.335 -1.403 1.00 86.38 100 THR A CA 1
ATOM 721 C C . THR A 1 100 ? -11.295 3.565 -0.505 1.00 86.38 100 THR A C 1
ATOM 723 O O . THR A 1 100 ? -11.172 3.426 0.706 1.00 86.38 100 THR A O 1
ATOM 726 N N . GLY A 1 101 ? -11.413 4.761 -1.086 1.00 88.81 101 GLY A N 1
ATOM 727 C CA . GLY A 1 101 ? -11.410 6.018 -0.329 1.00 88.81 101 GLY A CA 1
ATOM 728 C C . GLY A 1 101 ? -10.011 6.598 -0.052 1.00 88.81 101 GLY A C 1
ATOM 729 O O . GLY A 1 101 ? -9.027 6.157 -0.671 1.00 88.81 101 GLY A O 1
ATOM 730 N N . PRO A 1 102 ? -9.925 7.623 0.821 1.00 88.44 102 PRO A N 1
ATOM 731 C CA . PRO A 1 102 ? -8.666 8.222 1.270 1.00 88.44 102 PRO A CA 1
ATOM 732 C C . PRO A 1 102 ? -7.833 7.239 2.096 1.00 88.44 102 PRO A C 1
ATOM 734 O O . PRO A 1 102 ? -8.361 6.252 2.612 1.00 88.44 102 PRO A O 1
ATOM 737 N N . LEU A 1 103 ? -6.532 7.517 2.219 1.00 83.50 103 LEU A N 1
ATOM 738 C CA . LEU A 1 103 ? -5.536 6.608 2.791 1.00 83.50 103 LEU A CA 1
ATOM 739 C C . LEU A 1 103 ? -5.953 6.054 4.164 1.00 83.50 103 LEU A C 1
ATOM 741 O O . LEU A 1 103 ? -5.936 4.836 4.340 1.00 83.50 103 LEU A O 1
ATOM 745 N N . GLU A 1 104 ? -6.414 6.919 5.075 1.00 84.19 104 GLU A N 1
ATOM 746 C CA . GLU A 1 104 ? -6.791 6.541 6.451 1.00 84.19 104 GLU A CA 1
ATOM 747 C C . GLU A 1 104 ? -7.994 5.582 6.529 1.00 84.19 104 GLU A C 1
ATOM 749 O O . GLU A 1 104 ? -8.228 4.938 7.548 1.00 84.19 104 GLU A O 1
ATOM 754 N N . THR A 1 105 ? -8.771 5.463 5.449 1.00 88.19 105 THR A N 1
ATOM 755 C CA . THR A 1 105 ? -10.014 4.670 5.417 1.00 88.19 105 THR A CA 1
ATOM 756 C C . THR A 1 105 ? -9.883 3.340 4.681 1.00 88.19 105 THR A C 1
ATOM 758 O O . THR A 1 105 ? -10.836 2.567 4.639 1.00 88.19 105 THR A O 1
ATOM 761 N N . ARG A 1 106 ? -8.712 3.052 4.101 1.00 90.88 106 ARG A N 1
ATOM 762 C CA . ARG A 1 106 ? -8.512 1.890 3.219 1.00 90.88 106 ARG A CA 1
ATOM 763 C C . ARG A 1 106 ? -8.381 0.550 3.938 1.00 90.88 106 ARG A C 1
ATOM 765 O O . ARG A 1 106 ? -8.497 -0.490 3.293 1.00 90.88 106 ARG A O 1
ATOM 772 N N . GLY A 1 107 ? -8.124 0.565 5.243 1.00 92.56 107 GLY A N 1
ATOM 773 C CA . GLY A 1 107 ? -8.053 -0.652 6.045 1.00 92.56 107 GLY A CA 1
ATOM 774 C C . GLY A 1 107 ? -9.424 -1.284 6.287 1.00 92.56 107 GLY A C 1
ATOM 775 O O . GLY A 1 107 ? -10.455 -0.612 6.298 1.00 92.56 107 GLY A O 1
ATOM 776 N N . PHE A 1 108 ? -9.425 -2.594 6.503 1.00 94.75 108 PHE A N 1
ATOM 777 C CA . PHE A 1 108 ? -10.618 -3.379 6.798 1.00 94.75 108 PHE A CA 1
ATOM 778 C C . PHE A 1 108 ? -10.602 -3.780 8.272 1.00 94.75 108 PHE A C 1
ATOM 780 O O . PHE A 1 108 ? -9.613 -4.347 8.722 1.00 94.75 108 PHE A O 1
ATOM 787 N N . CYS A 1 109 ? -11.667 -3.488 9.016 1.00 95.25 109 CYS A N 1
ATOM 788 C CA . CYS A 1 109 ? -11.798 -3.893 10.416 1.00 95.25 109 CYS A CA 1
ATOM 789 C C . CYS A 1 109 ? -12.974 -4.851 10.549 1.00 95.25 109 CYS A C 1
ATOM 791 O O . CYS A 1 109 ? -14.092 -4.476 10.195 1.00 95.25 109 CYS A O 1
ATOM 793 N N . ASP A 1 110 ? -12.709 -6.051 11.050 1.00 96.38 110 ASP A N 1
ATOM 794 C CA . ASP A 1 110 ? -13.700 -7.103 11.257 1.00 96.38 110 ASP A CA 1
ATOM 795 C C . ASP A 1 110 ? -13.279 -7.980 12.436 1.00 96.38 110 ASP A C 1
ATOM 797 O O . ASP A 1 110 ? -12.085 -8.170 12.649 1.00 96.38 110 ASP A O 1
ATOM 801 N N . GLU A 1 111 ? -14.243 -8.468 13.219 1.00 95.88 111 GLU A N 1
ATOM 802 C CA . GLU A 1 111 ? -13.995 -9.336 14.390 1.00 95.88 111 GLU A CA 1
ATOM 803 C C . GLU A 1 111 ? -12.888 -8.824 15.344 1.00 95.88 111 GLU A C 1
ATOM 805 O O . GLU A 1 111 ? -12.044 -9.582 15.814 1.00 95.88 111 GLU A O 1
ATOM 810 N N . ASP A 1 112 ? -12.874 -7.515 15.618 1.00 97.31 112 ASP A N 1
ATOM 811 C CA . ASP A 1 112 ? -11.854 -6.820 16.424 1.00 97.31 112 ASP A CA 1
ATOM 812 C C . ASP A 1 112 ? -10.406 -6.915 15.886 1.00 97.31 112 ASP A C 1
ATOM 814 O O . ASP A 1 112 ? -9.421 -6.701 16.605 1.00 97.31 112 ASP A O 1
ATOM 818 N N . ILE A 1 113 ? -10.264 -7.191 14.588 1.00 97.06 113 ILE A N 1
ATOM 819 C CA . ILE A 1 113 ? -8.996 -7.244 13.865 1.00 97.06 113 ILE A CA 1
ATOM 820 C C . ILE A 1 113 ? -9.011 -6.198 12.750 1.00 97.06 113 ILE A C 1
ATOM 822 O O . ILE A 1 113 ? -9.783 -6.262 11.792 1.00 97.06 113 ILE A O 1
ATOM 826 N N . PHE A 1 114 ? -8.085 -5.248 12.834 1.00 97.31 114 PHE A N 1
ATOM 827 C CA . PHE A 1 114 ? -7.798 -4.308 11.763 1.00 97.31 114 PHE A CA 1
ATOM 828 C C . PHE A 1 114 ? -6.748 -4.891 10.816 1.00 97.31 114 PHE A C 1
ATOM 830 O O . PHE A 1 114 ? -5.666 -5.293 11.243 1.00 97.31 114 PHE A O 1
ATOM 837 N N . ARG A 1 115 ? -7.039 -4.909 9.515 1.00 97.62 115 ARG A N 1
ATOM 838 C CA . ARG A 1 115 ? -6.165 -5.401 8.448 1.00 97.62 115 ARG A CA 1
ATOM 839 C C . ARG A 1 115 ? -5.876 -4.297 7.440 1.00 97.62 115 ARG A C 1
ATOM 841 O O . ARG A 1 115 ? -6.790 -3.720 6.852 1.00 97.62 115 ARG A O 1
ATOM 848 N N . LEU A 1 116 ? -4.592 -4.084 7.170 1.00 97.88 116 LEU A N 1
ATOM 849 C CA . LEU A 1 116 ? -4.105 -3.183 6.131 1.00 97.88 116 LEU A CA 1
ATOM 850 C C . LEU A 1 116 ? -3.273 -3.966 5.116 1.00 97.88 116 LEU A C 1
ATOM 852 O O . LEU A 1 116 ? -2.424 -4.776 5.493 1.00 97.88 116 LEU A O 1
ATOM 856 N N . THR A 1 117 ? -3.503 -3.714 3.829 1.00 97.88 117 THR A N 1
ATOM 857 C CA . THR A 1 117 ? -2.768 -4.352 2.733 1.00 97.88 117 THR A CA 1
ATOM 858 C C . THR A 1 117 ? -2.173 -3.292 1.817 1.00 97.88 117 THR A C 1
ATOM 860 O O . THR A 1 117 ? -2.836 -2.313 1.480 1.00 97.88 117 THR A O 1
ATOM 863 N N . GLY A 1 118 ? -0.940 -3.503 1.366 1.00 97.69 118 GLY A N 1
ATOM 864 C CA . GLY A 1 118 ? -0.280 -2.641 0.393 1.00 97.69 118 GLY A CA 1
ATOM 865 C C . GLY A 1 118 ? 0.583 -3.408 -0.604 1.00 97.69 118 GLY A C 1
ATOM 866 O O . GLY A 1 118 ? 0.850 -4.598 -0.436 1.00 97.69 118 GLY A O 1
ATOM 867 N N . LEU A 1 119 ? 0.996 -2.716 -1.662 1.00 98.06 119 LEU A N 1
ATOM 868 C CA . LEU A 1 119 ? 1.946 -3.189 -2.667 1.00 98.06 119 LEU A CA 1
ATOM 869 C C . LEU A 1 119 ? 3.204 -2.327 -2.591 1.00 98.06 119 LEU A C 1
ATOM 871 O O . LEU A 1 119 ? 3.102 -1.103 -2.687 1.00 98.06 119 LEU A O 1
ATOM 875 N N . GLY A 1 120 ? 4.359 -2.960 -2.407 1.00 97.44 120 GLY A N 1
ATOM 876 C CA . GLY A 1 120 ? 5.652 -2.279 -2.418 1.00 97.44 120 GLY A CA 1
ATOM 877 C C . GLY A 1 120 ? 6.224 -2.229 -3.826 1.00 97.44 120 GLY A C 1
ATOM 878 O O . GLY A 1 120 ? 6.095 -3.187 -4.593 1.00 97.44 120 GLY A O 1
ATOM 879 N N . TYR A 1 121 ? 6.853 -1.110 -4.154 1.00 96.94 121 TYR A N 1
ATOM 880 C CA . TYR A 1 121 ? 7.486 -0.869 -5.437 1.00 96.94 121 TYR A CA 1
ATOM 881 C C . TYR A 1 121 ? 8.880 -0.298 -5.233 1.00 96.94 121 TYR A C 1
ATOM 883 O O . TYR A 1 121 ? 9.087 0.525 -4.341 1.00 96.94 121 TYR A O 1
ATOM 891 N N . ARG A 1 122 ? 9.806 -0.687 -6.103 1.00 94.94 122 ARG A N 1
ATOM 892 C CA . ARG A 1 122 ? 11.118 -0.051 -6.247 1.00 94.94 122 ARG A CA 1
ATOM 893 C C . ARG A 1 122 ? 11.205 0.665 -7.595 1.00 94.94 122 ARG A C 1
ATOM 895 O O . ARG A 1 122 ? 10.398 0.375 -8.487 1.00 94.94 122 ARG A O 1
ATOM 902 N N . PRO A 1 123 ? 12.168 1.575 -7.794 1.00 90.50 123 PRO A N 1
ATOM 903 C CA . PRO A 1 123 ? 12.485 2.062 -9.126 1.00 90.50 123 PRO A CA 1
ATOM 904 C C . PRO A 1 123 ? 12.881 0.851 -9.974 1.00 90.50 123 PRO A C 1
ATOM 906 O O . PRO A 1 123 ? 13.719 0.050 -9.556 1.00 90.50 123 PRO A O 1
ATOM 909 N N . GLY A 1 124 ? 12.235 0.663 -11.123 1.00 84.56 124 GLY A N 1
ATOM 910 C CA . GLY A 1 124 ? 12.672 -0.365 -12.054 1.00 84.56 124 GLY A CA 1
ATOM 911 C C . GLY A 1 124 ? 14.072 -0.027 -12.548 1.00 84.56 124 GLY A C 1
ATOM 912 O O . GLY A 1 124 ? 14.437 1.147 -12.653 1.00 84.56 124 GLY A O 1
ATOM 913 N N . LEU A 1 125 ? 14.846 -1.061 -12.869 1.00 69.38 125 LEU A N 1
ATOM 914 C CA . LEU A 1 125 ? 16.091 -0.913 -13.609 1.00 69.38 125 LEU A CA 1
ATOM 915 C C . LEU A 1 125 ? 15.736 -0.404 -15.006 1.00 69.38 125 LEU A C 1
ATOM 917 O O . LEU A 1 125 ? 15.584 -1.171 -15.955 1.00 69.38 125 LEU A O 1
ATOM 921 N N . ARG A 1 126 ? 15.548 0.906 -15.144 1.00 57.78 126 ARG A N 1
ATOM 922 C CA . ARG A 1 126 ? 15.678 1.522 -16.449 1.00 57.78 126 ARG A CA 1
ATOM 923 C C . ARG A 1 126 ? 17.165 1.414 -16.750 1.00 57.78 126 ARG A C 1
ATOM 925 O O . ARG A 1 126 ? 17.959 2.072 -16.090 1.00 57.78 126 ARG A O 1
ATOM 932 N N . ALA A 1 127 ? 17.529 0.526 -17.677 1.00 48.88 127 ALA A N 1
ATOM 933 C CA . ALA A 1 127 ? 18.810 0.621 -18.357 1.00 48.88 127 ALA A CA 1
ATOM 934 C C . ALA A 1 127 ? 18.958 2.090 -18.762 1.00 48.88 127 ALA A C 1
ATOM 936 O O . ALA A 1 127 ? 18.093 2.615 -19.466 1.00 48.88 127 ALA A O 1
ATOM 937 N N . ASP A 1 128 ? 19.941 2.777 -18.193 1.00 51.53 128 ASP A N 1
ATOM 938 C CA . ASP A 1 128 ? 20.170 4.197 -18.406 1.00 51.53 128 ASP A CA 1
ATOM 939 C C . ASP A 1 128 ? 20.204 4.488 -19.912 1.00 51.53 128 ASP A C 1
ATOM 941 O O . ASP A 1 128 ? 21.168 4.103 -20.563 1.00 51.53 128 ASP A O 1
ATOM 945 N N . SER A 1 129 ? 19.135 5.077 -20.477 1.00 45.56 129 SER A N 1
ATOM 946 C CA . SER A 1 129 ? 19.084 5.827 -21.753 1.00 45.56 129 SER A CA 1
ATOM 947 C C . SER A 1 129 ? 17.637 6.093 -22.212 1.00 45.56 129 SER A C 1
ATOM 949 O O . SER A 1 129 ? 16.935 5.190 -22.655 1.00 45.56 129 SER A O 1
ATOM 951 N N . GLY A 1 130 ? 17.209 7.361 -22.160 1.00 43.62 130 GLY A N 1
ATOM 952 C CA . GLY A 1 130 ? 16.189 7.940 -23.052 1.00 43.62 130 GLY A CA 1
ATOM 953 C C . GLY A 1 130 ? 14.701 7.670 -22.757 1.00 43.62 130 GLY A C 1
ATOM 954 O O . GLY A 1 130 ? 14.229 6.536 -22.727 1.00 43.62 130 GLY A O 1
ATOM 955 N N . GLY A 1 131 ? 13.909 8.741 -22.611 1.00 39.12 131 GLY A N 1
ATOM 956 C CA . GLY A 1 131 ? 12.461 8.701 -22.879 1.00 39.12 131 GLY A CA 1
ATOM 957 C C . GLY A 1 131 ? 11.531 9.301 -21.817 1.00 39.12 131 GLY A C 1
ATOM 958 O O . GLY A 1 131 ? 10.641 8.602 -21.335 1.00 39.12 131 GLY A O 1
ATOM 959 N N . GLY A 1 132 ? 11.752 10.575 -21.470 1.00 39.12 132 GLY A N 1
ATOM 960 C CA . GLY A 1 132 ? 10.720 11.622 -21.421 1.00 39.12 132 GLY A CA 1
ATOM 961 C C . GLY A 1 132 ? 9.597 11.548 -20.377 1.00 39.12 132 GLY A C 1
ATOM 962 O O . GLY A 1 132 ? 8.503 11.062 -20.656 1.00 39.12 132 GLY A O 1
ATOM 963 N N . ALA A 1 133 ? 9.787 12.250 -19.258 1.00 43.56 133 ALA A N 1
ATOM 964 C CA . ALA A 1 133 ? 8.873 13.357 -18.997 1.00 43.56 133 ALA A CA 1
ATOM 965 C C . ALA A 1 133 ? 9.381 14.541 -19.836 1.00 43.56 133 ALA A C 1
ATOM 967 O O . ALA A 1 133 ? 10.552 14.886 -19.743 1.00 43.56 133 ALA A O 1
ATOM 968 N N . SER A 1 134 ? 8.522 15.059 -20.709 1.00 44.91 134 SER A N 1
ATOM 969 C CA . SER A 1 134 ? 8.552 16.389 -21.326 1.00 44.91 134 SER A CA 1
ATOM 970 C C . SER A 1 134 ? 9.873 17.174 -21.252 1.00 44.91 134 SER A C 1
ATOM 972 O O . SER A 1 134 ? 10.118 17.849 -20.256 1.00 44.91 134 SER A O 1
ATOM 974 N N . SER A 1 135 ? 10.678 17.126 -22.316 1.00 42.44 135 SER A N 1
ATOM 975 C CA . SER A 1 135 ? 11.372 18.254 -22.972 1.00 42.44 135 SER A CA 1
ATOM 976 C C . SER A 1 135 ? 12.262 17.687 -24.084 1.00 42.44 135 SER A C 1
ATOM 978 O O . SER A 1 135 ? 12.967 16.708 -23.871 1.00 42.44 135 SER A O 1
ATOM 980 N N . GLU A 1 136 ? 12.110 18.262 -25.274 1.00 38.12 136 GLU A N 1
ATOM 981 C CA . GLU A 1 136 ? 13.052 18.353 -26.401 1.00 38.12 136 GLU A CA 1
ATOM 982 C C . GLU A 1 136 ? 14.356 17.523 -26.335 1.00 38.12 136 GLU A C 1
ATOM 984 O O . GLU A 1 136 ? 15.165 17.714 -25.426 1.00 38.12 136 GLU A O 1
ATOM 989 N N . PRO A 1 137 ? 14.657 16.690 -27.350 1.00 39.06 137 PRO A N 1
ATOM 990 C CA . PRO A 1 137 ? 16.027 16.285 -27.613 1.00 39.06 137 PRO A CA 1
ATOM 991 C C . PRO A 1 137 ? 16.753 17.416 -28.354 1.00 39.06 137 PRO A C 1
ATOM 993 O O . PRO A 1 137 ? 16.432 17.741 -29.496 1.00 39.06 137 PRO A O 1
ATOM 996 N N . ALA A 1 138 ? 17.740 18.012 -27.686 1.00 45.53 138 ALA A N 1
ATOM 997 C CA . ALA A 1 138 ? 18.849 18.677 -28.351 1.00 45.53 138 ALA A CA 1
ATOM 998 C C . ALA A 1 138 ? 19.774 17.585 -28.913 1.00 45.53 138 ALA A C 1
ATOM 1000 O O . ALA A 1 138 ? 20.479 16.917 -28.158 1.00 45.53 138 ALA A O 1
ATOM 1001 N N . ASP A 1 139 ? 19.714 17.375 -30.227 1.00 44.41 139 ASP A N 1
ATOM 1002 C CA . ASP A 1 139 ? 20.732 16.651 -30.988 1.00 44.41 139 ASP A CA 1
ATOM 1003 C C . ASP A 1 139 ? 22.070 17.401 -30.908 1.00 44.41 139 ASP A C 1
ATOM 1005 O O . ASP A 1 139 ? 22.134 18.613 -31.139 1.00 44.41 139 ASP A O 1
ATOM 1009 N N . ASP A 1 140 ? 23.142 16.671 -30.595 1.00 45.84 140 ASP A N 1
ATOM 1010 C CA . ASP A 1 140 ? 24.510 17.179 -30.585 1.00 45.84 140 ASP A CA 1
ATOM 1011 C C . ASP A 1 140 ? 25.207 16.882 -31.926 1.00 45.84 140 ASP A C 1
ATOM 1013 O O . ASP A 1 140 ? 25.263 15.748 -32.396 1.00 45.84 140 ASP A O 1
ATOM 1017 N N . THR A 1 141 ? 25.767 17.948 -32.491 1.00 49.16 141 THR A N 1
ATOM 1018 C CA . THR A 1 141 ? 26.949 18.009 -33.361 1.00 49.16 141 THR A CA 1
ATOM 1019 C C . THR A 1 141 ? 26.950 17.280 -34.718 1.00 49.16 141 THR A C 1
ATOM 1021 O O . THR A 1 141 ? 27.336 16.129 -34.882 1.00 49.16 141 THR A O 1
ATOM 1024 N N . SER A 1 142 ? 26.702 18.124 -35.726 1.00 49.53 142 SER A N 1
ATOM 1025 C CA . SER A 1 142 ? 27.528 18.381 -36.920 1.00 49.53 142 SER A CA 1
ATOM 1026 C C . SER A 1 142 ? 27.983 17.222 -37.805 1.00 49.53 142 SER A C 1
ATOM 1028 O O . SER A 1 142 ? 29.009 16.588 -37.569 1.00 49.53 142 SER A O 1
ATOM 1030 N N . SER A 1 143 ? 27.348 17.178 -38.977 1.00 40.88 143 SER A N 1
ATOM 1031 C CA . SER A 1 143 ? 27.918 17.220 -40.341 1.00 40.88 143 SER A CA 1
ATOM 1032 C C . SER A 1 143 ? 27.040 16.297 -41.177 1.00 40.88 143 SER A C 1
ATOM 1034 O O . SER A 1 143 ? 27.058 15.089 -41.011 1.00 40.88 143 SER A O 1
ATOM 1036 N N . SER A 1 144 ? 26.228 16.754 -42.112 1.00 38.69 144 SER A N 1
ATOM 1037 C CA . SER A 1 144 ? 26.682 17.423 -43.318 1.00 38.69 144 SER A CA 1
ATOM 1038 C C . SER A 1 144 ? 25.434 17.684 -44.166 1.00 38.69 144 SER A C 1
ATOM 1040 O O . SER A 1 144 ? 24.564 16.833 -44.303 1.00 38.69 144 SER A O 1
ATOM 1042 N N . GLU A 1 145 ? 25.320 18.921 -44.631 1.00 49.03 145 GLU A N 1
ATOM 1043 C CA . GLU A 1 145 ? 24.861 19.301 -45.967 1.00 49.03 145 GLU A CA 1
ATOM 1044 C C . GLU A 1 145 ? 23.867 18.356 -46.681 1.00 49.03 145 GLU A C 1
ATOM 1046 O O . GLU A 1 145 ? 24.250 17.368 -47.297 1.00 49.03 145 GLU A O 1
ATOM 1051 N N . GLY A 1 146 ? 22.595 18.771 -46.734 1.00 47.50 146 GLY A N 1
ATOM 1052 C CA . GLY A 1 146 ? 21.724 18.475 -47.877 1.00 47.50 146 GLY A CA 1
ATOM 1053 C C . GLY A 1 146 ? 20.525 17.553 -47.620 1.00 47.50 146 GLY A C 1
ATOM 1054 O O . GLY A 1 146 ? 20.665 16.367 -47.371 1.00 47.50 146 GLY A O 1
ATOM 1055 N N . ALA A 1 147 ? 19.325 18.110 -47.832 1.00 48.97 147 ALA A N 1
ATOM 1056 C CA . ALA A 1 147 ? 18.090 17.405 -48.215 1.00 48.97 147 ALA A CA 1
ATOM 1057 C C . ALA A 1 147 ? 17.444 16.424 -47.200 1.00 48.97 147 ALA A C 1
ATOM 1059 O O . ALA A 1 147 ? 17.491 15.217 -47.387 1.00 48.97 147 ALA A O 1
ATOM 1060 N N . GLY A 1 148 ? 16.716 16.927 -46.188 1.00 42.94 148 GLY A N 1
ATOM 1061 C CA . GLY A 1 148 ? 16.073 16.065 -45.168 1.00 42.94 148 GLY A CA 1
ATOM 1062 C C . GLY A 1 148 ? 14.571 16.245 -44.898 1.00 42.94 148 GLY A C 1
ATOM 1063 O O . GLY A 1 148 ? 14.031 15.566 -44.036 1.00 42.94 148 GLY A O 1
ATOM 1064 N N . ARG A 1 149 ? 13.841 17.134 -45.588 1.00 45.66 149 ARG A N 1
ATOM 1065 C CA . ARG A 1 149 ? 12.426 17.396 -45.223 1.00 45.66 149 ARG A CA 1
ATOM 1066 C C . ARG A 1 149 ? 11.435 16.325 -45.707 1.00 45.66 149 ARG A C 1
ATOM 1068 O O . ARG A 1 149 ? 10.303 16.301 -45.248 1.00 45.66 149 ARG A O 1
ATOM 1075 N N . THR A 1 150 ? 11.843 15.441 -46.620 1.00 51.72 150 THR A N 1
ATOM 1076 C CA . THR A 1 150 ? 10.968 14.401 -47.197 1.00 51.72 150 THR A CA 1
ATOM 1077 C C . THR A 1 150 ? 11.205 13.004 -46.622 1.00 51.72 150 THR A C 1
ATOM 1079 O O . THR A 1 150 ? 10.425 12.100 -46.909 1.00 51.72 150 THR A O 1
ATOM 1082 N N . THR A 1 151 ? 12.258 12.801 -45.828 1.00 51.41 151 THR A N 1
ATOM 1083 C CA . THR A 1 151 ? 12.551 11.518 -45.171 1.00 51.41 151 THR A CA 1
ATOM 1084 C C . THR A 1 151 ? 11.812 11.437 -43.841 1.00 51.41 151 THR A C 1
ATOM 1086 O O . THR A 1 151 ? 10.935 10.598 -43.707 1.00 51.41 151 THR A O 1
ATOM 1089 N N . THR A 1 152 ? 11.968 12.426 -42.955 1.00 54.59 152 THR A N 1
ATOM 1090 C CA . THR A 1 152 ? 11.312 12.444 -41.631 1.00 54.59 152 THR A CA 1
ATOM 1091 C C . THR A 1 152 ? 9.778 12.366 -41.690 1.00 54.59 152 THR A C 1
ATOM 1093 O O . THR A 1 152 ? 9.154 11.767 -40.818 1.00 54.59 152 THR A O 1
ATOM 1096 N N . GLN A 1 153 ? 9.147 12.942 -42.721 1.00 54.31 153 GLN A N 1
ATOM 1097 C CA . GLN A 1 153 ? 7.690 12.871 -42.907 1.00 54.31 153 GLN A CA 1
ATOM 1098 C C . GLN A 1 153 ? 7.226 11.529 -43.506 1.00 54.31 153 GLN A C 1
ATOM 1100 O O . GLN A 1 153 ? 6.114 11.089 -43.233 1.00 54.31 153 GLN A O 1
ATOM 1105 N N . ARG A 1 154 ? 8.069 10.851 -44.298 1.00 56.84 154 ARG A N 1
ATOM 1106 C CA . ARG A 1 154 ? 7.787 9.486 -44.775 1.00 56.84 154 ARG A CA 1
ATOM 1107 C C . ARG A 1 154 ? 8.035 8.451 -43.687 1.00 56.84 154 ARG A C 1
ATOM 1109 O O . ARG A 1 154 ? 7.273 7.492 -43.591 1.00 56.84 154 ARG A O 1
ATOM 1116 N N . ASP A 1 155 ? 9.043 8.679 -42.854 1.00 59.56 155 ASP A N 1
ATOM 1117 C CA . ASP A 1 155 ? 9.376 7.820 -41.721 1.00 59.56 155 ASP A CA 1
ATOM 1118 C C . ASP A 1 155 ? 8.253 7.869 -40.673 1.00 59.56 155 ASP A C 1
ATOM 1120 O O . ASP A 1 155 ? 7.810 6.828 -40.190 1.00 59.56 155 ASP A O 1
ATOM 1124 N N . SER A 1 156 ? 7.693 9.057 -40.400 1.00 67.88 156 SER A N 1
ATOM 1125 C CA . SER A 1 156 ? 6.542 9.201 -39.497 1.00 67.88 156 SER A CA 1
ATOM 1126 C C . SER A 1 156 ? 5.247 8.617 -40.064 1.00 67.88 156 SER A C 1
ATOM 1128 O O . SER A 1 156 ? 4.441 8.076 -39.309 1.00 67.88 156 SER A O 1
ATOM 1130 N N . LEU A 1 157 ? 5.044 8.680 -41.382 1.00 72.25 157 LEU A N 1
ATOM 1131 C CA . LEU A 1 157 ? 3.878 8.083 -42.028 1.00 72.25 157 LEU A CA 1
ATOM 1132 C C . LEU A 1 157 ? 3.953 6.554 -42.035 1.00 72.25 157 LEU A C 1
ATOM 1134 O O . LEU A 1 157 ? 2.961 5.893 -41.736 1.00 72.25 157 LEU A O 1
ATOM 1138 N N . THR A 1 158 ? 5.133 6.003 -42.318 1.00 76.88 158 THR A N 1
ATOM 1139 C CA . THR A 1 158 ? 5.380 4.554 -42.303 1.00 76.88 158 THR A CA 1
ATOM 1140 C C . THR A 1 158 ? 5.172 3.993 -40.899 1.00 76.88 158 THR A C 1
ATOM 1142 O O . THR A 1 158 ? 4.376 3.075 -40.730 1.00 76.88 158 THR A O 1
ATOM 1145 N N . ALA A 1 159 ? 5.757 4.629 -39.877 1.00 78.81 159 ALA A N 1
ATOM 1146 C CA . ALA A 1 159 ? 5.565 4.236 -38.480 1.00 78.81 159 ALA A CA 1
ATOM 1147 C C . ALA A 1 159 ? 4.084 4.264 -38.056 1.00 78.81 159 ALA A C 1
ATOM 1149 O O . ALA A 1 159 ? 3.615 3.407 -37.309 1.00 78.81 159 ALA A O 1
ATOM 1150 N N . ARG A 1 160 ? 3.318 5.236 -38.564 1.00 75.62 160 ARG A N 1
ATOM 1151 C CA . ARG A 1 160 ? 1.893 5.372 -38.246 1.00 75.62 160 ARG A CA 1
ATOM 1152 C C . ARG A 1 160 ? 1.021 4.330 -38.952 1.00 75.62 160 ARG A C 1
ATOM 1154 O O . ARG A 1 160 ? 0.008 3.917 -38.396 1.00 75.62 160 ARG A O 1
ATOM 1161 N N . LEU A 1 161 ? 1.401 3.892 -40.152 1.00 78.62 161 LEU A N 1
ATOM 1162 C CA . LEU A 1 161 ? 0.733 2.787 -40.847 1.00 78.62 161 LEU A CA 1
ATOM 1163 C C . LEU A 1 161 ? 1.025 1.435 -40.179 1.00 78.62 161 LEU A C 1
ATOM 1165 O O . LEU A 1 161 ? 0.106 0.629 -40.038 1.00 78.62 161 LEU A O 1
ATOM 1169 N N . GLU A 1 162 ? 2.255 1.224 -39.705 1.00 81.19 162 GLU A N 1
ATOM 1170 C CA . GLU A 1 162 ? 2.636 0.031 -38.933 1.00 81.19 162 GLU A CA 1
ATOM 1171 C C . GLU A 1 162 ? 1.858 -0.066 -37.609 1.00 81.19 162 GLU A C 1
ATOM 1173 O O . GLU A 1 162 ? 1.396 -1.144 -37.231 1.00 81.19 162 GLU A O 1
ATOM 1178 N N . GLU A 1 163 ? 1.624 1.063 -36.932 1.00 81.31 163 GLU A N 1
ATOM 1179 C CA . GLU A 1 163 ? 0.791 1.108 -35.724 1.00 81.31 163 GLU A CA 1
ATOM 1180 C C . GLU A 1 163 ? -0.658 0.667 -36.006 1.00 81.31 163 GLU A C 1
ATOM 1182 O O . GLU A 1 163 ? -1.225 -0.135 -35.261 1.00 81.31 163 GLU A O 1
ATOM 1187 N N . ILE A 1 164 ? -1.258 1.146 -37.101 1.00 78.44 164 ILE A N 1
ATOM 1188 C CA . ILE A 1 164 ? -2.638 0.800 -37.481 1.00 78.44 164 ILE A CA 1
ATOM 1189 C C . ILE A 1 164 ? -2.748 -0.681 -37.881 1.00 78.44 164 ILE A C 1
ATOM 1191 O O . ILE A 1 164 ? -3.730 -1.347 -37.540 1.00 78.44 164 ILE A O 1
ATOM 1195 N N . GLU A 1 165 ? -1.737 -1.231 -38.554 1.00 77.62 165 GLU A N 1
ATOM 1196 C CA . GLU A 1 165 ? -1.670 -2.657 -38.888 1.00 77.62 165 GLU A CA 1
ATOM 1197 C C . GLU A 1 165 ? -1.562 -3.539 -37.638 1.00 77.62 165 GLU A C 1
ATOM 1199 O O . GLU A 1 165 ? -2.319 -4.506 -37.507 1.00 77.62 165 GLU A O 1
ATOM 1204 N N . ALA A 1 166 ? -0.746 -3.145 -36.659 1.00 82.44 166 ALA A N 1
ATOM 1205 C CA . ALA A 1 166 ? -0.652 -3.842 -35.379 1.00 82.44 166 ALA A CA 1
ATOM 1206 C C . ALA A 1 166 ? -1.988 -3.846 -34.606 1.00 82.44 166 ALA A C 1
ATOM 1208 O O . ALA A 1 166 ? -2.310 -4.815 -33.913 1.00 82.44 166 ALA A O 1
ATOM 1209 N N . LEU A 1 167 ? -2.804 -2.791 -34.723 1.00 80.31 167 LEU A N 1
ATOM 1210 C CA . LEU A 1 167 ? -4.143 -2.752 -34.119 1.00 80.31 167 LEU A CA 1
ATOM 1211 C C . LEU A 1 167 ? -5.107 -3.746 -34.783 1.00 80.31 167 LEU A C 1
ATOM 1213 O O . LEU A 1 167 ? -5.876 -4.412 -34.080 1.00 80.31 167 LEU A O 1
ATOM 1217 N N . ARG A 1 168 ? -5.038 -3.893 -36.113 1.00 80.25 168 ARG A N 1
ATOM 1218 C CA . ARG A 1 168 ? -5.825 -4.880 -36.870 1.00 80.25 168 ARG A CA 1
ATOM 1219 C C . ARG A 1 168 ? -5.403 -6.307 -36.529 1.00 80.25 168 ARG A C 1
ATOM 1221 O O . ARG A 1 168 ? -6.260 -7.145 -36.266 1.00 80.25 168 ARG A O 1
ATOM 1228 N N . GLU A 1 169 ? -4.101 -6.590 -36.485 1.00 81.75 169 GLU A N 1
ATOM 1229 C CA . GLU A 1 169 ? -3.571 -7.924 -36.151 1.00 81.75 169 GLU A CA 1
ATOM 1230 C C . GLU A 1 169 ? -3.955 -8.381 -34.741 1.00 81.75 169 GLU A C 1
ATOM 1232 O O . GLU A 1 169 ? -4.171 -9.567 -34.494 1.00 81.75 169 GLU A O 1
ATOM 1237 N N . ARG A 1 170 ? -4.115 -7.431 -33.816 1.00 86.38 170 ARG A N 1
ATOM 1238 C CA . ARG A 1 170 ? -4.595 -7.689 -32.453 1.00 86.38 170 ARG A CA 1
ATOM 1239 C C . ARG A 1 170 ? -6.121 -7.788 -32.348 1.00 86.38 170 ARG A C 1
ATOM 1241 O O . ARG A 1 170 ? -6.628 -7.977 -31.244 1.00 86.38 170 ARG A O 1
ATOM 1248 N N . GLY A 1 171 ? -6.846 -7.644 -33.461 1.00 80.62 171 GLY A N 1
ATOM 1249 C CA . GLY A 1 171 ? -8.309 -7.686 -33.523 1.00 80.62 171 GLY A CA 1
ATOM 1250 C C . GLY A 1 171 ? -8.995 -6.524 -32.801 1.00 80.62 171 GLY A C 1
ATOM 1251 O O . GLY A 1 171 ? -10.162 -6.642 -32.437 1.00 80.62 171 GLY A O 1
ATOM 1252 N N . LEU A 1 172 ? -8.271 -5.427 -32.546 1.00 83.19 172 LEU A N 1
ATOM 1253 C CA . LEU A 1 172 ? -8.790 -4.255 -31.830 1.00 83.19 172 LEU A CA 1
ATOM 1254 C C . LEU A 1 172 ? -9.595 -3.320 -32.736 1.00 83.19 172 LEU A C 1
ATOM 1256 O O . LEU A 1 172 ? -10.322 -2.470 -32.230 1.00 83.19 172 LEU A O 1
ATOM 1260 N N . ILE A 1 173 ? -9.453 -3.483 -34.051 1.00 81.81 173 ILE A N 1
ATOM 1261 C CA . ILE A 1 173 ? -10.213 -2.777 -35.082 1.00 81.81 173 ILE A CA 1
ATOM 1262 C C . ILE A 1 173 ? -10.661 -3.769 -36.156 1.00 81.81 173 ILE A C 1
ATOM 1264 O O . ILE A 1 173 ? -9.987 -4.768 -36.426 1.00 81.81 173 ILE A O 1
ATOM 1268 N N . THR A 1 174 ? -11.805 -3.493 -36.768 1.00 79.38 174 THR A N 1
ATOM 1269 C CA . THR A 1 174 ? -12.344 -4.265 -37.892 1.00 79.38 174 THR A CA 1
ATOM 1270 C C . THR A 1 174 ? -11.640 -3.912 -39.208 1.00 79.38 174 THR A C 1
ATOM 1272 O O . THR A 1 174 ? -10.945 -2.900 -39.311 1.00 79.38 174 THR A O 1
ATOM 1275 N N . ALA A 1 175 ? -11.809 -4.748 -40.240 1.00 76.25 175 ALA A N 1
ATOM 1276 C CA . ALA A 1 175 ? -11.217 -4.506 -41.560 1.00 76.25 175 ALA A CA 1
ATOM 1277 C C . ALA A 1 175 ? -11.700 -3.182 -42.188 1.00 76.25 175 ALA A C 1
ATOM 1279 O O . ALA A 1 175 ? -10.905 -2.462 -42.787 1.00 76.25 175 ALA A O 1
ATOM 1280 N N . ASP A 1 176 ? -12.969 -2.824 -41.974 1.00 80.25 176 ASP A N 1
ATOM 1281 C CA . ASP A 1 176 ? -13.548 -1.576 -42.480 1.00 80.25 176 ASP A CA 1
ATOM 1282 C C . ASP A 1 176 ? -12.999 -0.339 -41.743 1.00 80.25 176 ASP A C 1
ATOM 1284 O O . ASP A 1 176 ? -12.819 0.721 -42.342 1.00 80.25 176 ASP A O 1
ATOM 1288 N N . GLU A 1 177 ? -12.698 -0.464 -40.446 1.00 77.12 177 GLU A N 1
ATOM 1289 C CA . GLU A 1 177 ? -12.068 0.599 -39.649 1.00 77.12 177 GLU A CA 1
ATOM 1290 C C . GLU A 1 177 ? -10.585 0.774 -39.998 1.00 77.12 177 GLU A C 1
ATOM 1292 O O . GLU A 1 177 ? -10.080 1.898 -40.006 1.00 77.12 177 GLU A O 1
ATOM 1297 N N . TYR A 1 178 ? -9.895 -0.319 -40.333 1.00 82.06 178 TYR A N 1
ATOM 1298 C CA . TYR A 1 178 ? -8.513 -0.288 -40.808 1.00 82.06 178 TYR A CA 1
ATOM 1299 C C . TYR A 1 178 ? -8.377 0.512 -42.111 1.00 82.06 178 TYR A C 1
ATOM 1301 O O . TYR A 1 178 ? -7.539 1.413 -42.175 1.00 82.06 178 TYR A O 1
ATOM 1309 N N . GLU A 1 179 ? -9.216 0.251 -43.121 1.00 81.12 179 GLU A N 1
ATOM 1310 C CA . GLU A 1 179 ? -9.133 0.977 -44.400 1.00 81.12 179 GLU A CA 1
ATOM 1311 C C . GLU A 1 179 ? -9.452 2.472 -44.236 1.00 81.12 179 GLU A C 1
ATOM 1313 O O . GLU A 1 179 ? -8.724 3.315 -44.758 1.00 81.12 179 GLU A O 1
ATOM 1318 N N . GLN A 1 180 ? -10.441 2.835 -43.409 1.00 82.69 180 GLN A N 1
ATOM 1319 C CA . GLN A 1 180 ? -10.753 4.245 -43.122 1.00 82.69 180 GLN A CA 1
ATOM 1320 C C . GLN A 1 180 ? -9.605 4.988 -42.420 1.00 82.69 180 GLN A C 1
ATOM 1322 O O . GLN A 1 180 ? -9.358 6.169 -42.684 1.00 82.69 180 GLN A O 1
ATOM 1327 N N . LEU A 1 181 ? -8.910 4.326 -41.490 1.00 80.50 181 LEU A N 1
ATOM 1328 C CA . LEU A 1 181 ? -7.765 4.910 -40.787 1.00 80.50 181 LEU A CA 1
ATOM 1329 C C . LEU A 1 181 ? -6.546 5.029 -41.704 1.00 80.50 181 LEU A C 1
ATOM 1331 O O . LEU A 1 181 ? -5.839 6.036 -41.653 1.00 80.50 181 LEU A O 1
ATOM 1335 N N . ARG A 1 182 ? -6.336 4.035 -42.569 1.00 82.44 182 ARG A N 1
ATOM 1336 C CA . ARG A 1 182 ? -5.273 4.020 -43.571 1.00 82.44 182 ARG A CA 1
ATOM 1337 C C . ARG A 1 182 ? -5.442 5.141 -44.596 1.00 82.44 182 ARG A C 1
ATOM 1339 O O . ARG A 1 182 ? -4.487 5.881 -44.820 1.00 82.44 182 ARG A O 1
ATOM 1346 N N . GLU A 1 183 ? -6.639 5.324 -45.152 1.00 80.44 183 GLU A N 1
ATOM 1347 C CA . GLU A 1 183 ? -6.933 6.423 -46.085 1.00 80.44 183 GLU A CA 1
ATOM 1348 C C . GLU A 1 183 ? -6.695 7.789 -45.436 1.00 80.44 183 GLU A C 1
ATOM 1350 O O . GLU A 1 183 ? -5.997 8.628 -45.996 1.00 80.44 183 GLU A O 1
ATOM 1355 N N . ARG A 1 184 ? -7.152 7.988 -44.194 1.00 79.06 184 ARG A N 1
ATOM 1356 C CA . ARG A 1 184 ? -6.940 9.245 -43.461 1.00 79.06 184 ARG A CA 1
ATOM 1357 C C . ARG A 1 184 ? -5.462 9.567 -43.221 1.00 79.06 184 ARG A C 1
ATOM 1359 O O . ARG A 1 184 ? -5.091 10.739 -43.198 1.00 79.06 184 ARG A O 1
ATOM 1366 N N . VAL A 1 185 ? -4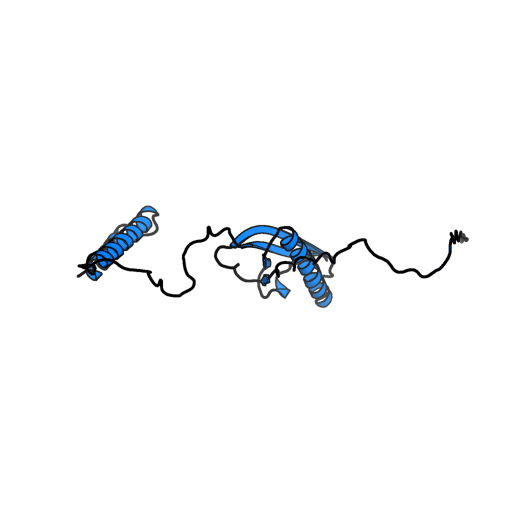.626 8.556 -42.981 1.00 76.62 185 VAL A N 1
ATOM 1367 C CA . VAL A 1 185 ? -3.177 8.744 -42.800 1.00 76.62 185 VAL A CA 1
ATOM 1368 C C . VAL A 1 185 ? -2.493 9.064 -44.128 1.00 76.62 185 VAL A C 1
ATOM 1370 O O . VAL A 1 185 ? -1.589 9.896 -44.150 1.00 76.62 185 VAL A O 1
ATOM 1373 N N . LEU A 1 186 ? -2.946 8.459 -45.227 1.00 76.25 186 LEU A N 1
ATOM 1374 C CA . LEU A 1 186 ? -2.442 8.750 -46.568 1.00 76.25 186 LEU A CA 1
ATOM 1375 C C . LEU A 1 186 ? -2.867 10.146 -47.058 1.00 76.25 186 LEU A C 1
ATOM 1377 O O . LEU A 1 186 ? -2.041 10.850 -47.632 1.00 76.25 186 LEU A O 1
ATOM 1381 N N . ASP A 1 187 ? -4.090 10.587 -46.752 1.00 75.44 187 ASP A N 1
ATOM 1382 C CA . ASP A 1 187 ? -4.592 11.933 -47.070 1.00 75.44 187 ASP A CA 1
ATOM 1383 C C . ASP A 1 187 ? -3.846 13.039 -46.313 1.00 75.44 187 ASP A C 1
ATOM 1385 O O . ASP A 1 187 ? -3.677 14.136 -46.826 1.00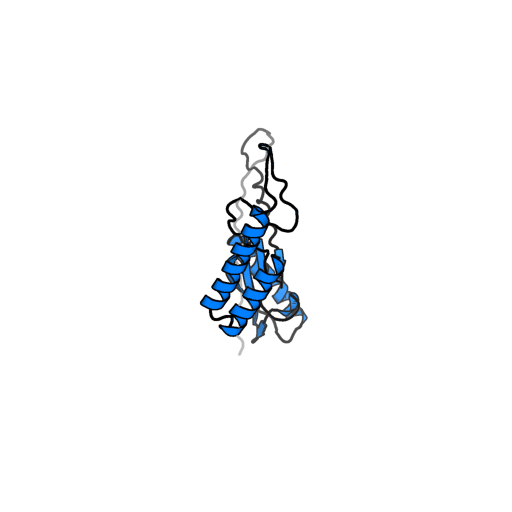 75.44 187 ASP A O 1
ATOM 1389 N N . GLN A 1 188 ? -3.352 12.766 -45.101 1.00 63.09 188 GLN A N 1
ATOM 1390 C CA . GLN A 1 188 ? -2.539 13.727 -44.338 1.00 63.09 188 GLN A CA 1
ATOM 1391 C C . GLN A 1 188 ? -1.132 13.940 -44.926 1.00 63.09 188 GLN A C 1
ATOM 1393 O O . GLN A 1 188 ? -0.394 14.806 -44.450 1.00 63.09 188 GLN A O 1
ATOM 1398 N N . ALA A 1 189 ? -0.741 13.140 -45.919 1.00 59.69 189 ALA A N 1
ATOM 1399 C CA . ALA A 1 189 ? 0.567 13.195 -46.564 1.00 59.69 189 ALA A CA 1
ATOM 1400 C C . ALA A 1 189 ? 0.612 14.077 -47.819 1.00 59.69 189 ALA A C 1
ATOM 1402 O O . ALA A 1 189 ? 1.712 14.374 -48.294 1.00 59.69 189 ALA A O 1
ATOM 1403 N N . TYR A 1 190 ? -0.553 14.444 -48.358 1.00 54.06 190 TYR A N 1
ATOM 1404 C CA . TYR A 1 190 ? -0.734 15.210 -49.593 1.00 54.06 190 TYR A CA 1
ATOM 1405 C C . TYR A 1 190 ? -1.377 16.570 -49.310 1.00 54.06 190 TYR A C 1
ATOM 1407 O O . TYR A 1 190 ? -1.015 17.526 -50.033 1.00 54.06 190 TYR A O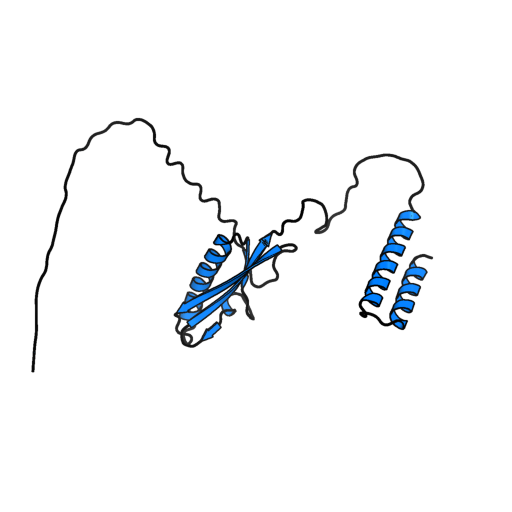 1
#

Radius of gyration: 32.88 Å; chains: 1; bounding box: 61×42×103 Å

Sequence (190 aa):
MSVRSLFAGTAATLLLGGCSLLGGGSGDADGPVEATPLTELEVGAGAPPRGSEQLGRYTRTVNARCTSQNERNQAFEEALERLRRAASEDGATYLRVLGTGPLETRGFCDEDIFRLTGLGYRPGLRADSGGGASSEPADDTSSSEGAGRTTTQRDSLTARLEEIEALRERGLITADEYEQLRERVLDQAY

Secondary structure (DSSP, 8-state):
-----------------------------------------EEESSPPPTTEEEEEEEEEEEE--TT-HHHHHHHHHHHHHHHHHHHHHTT-SEEEE-SSSSGGG-SEEETTEEEEEEEEEEE----S----SS-----------S--TTTHHHHHHHHHHHHHHHHHHTTSS-HHHHHHHHHHHHHTT-